Protein AF-A0A1U7PQP7-F1 (afdb_monomer_lite)

Structure (mmCIF, N/CA/C/O backbone):
data_AF-A0A1U7PQP7-F1
#
_entry.id   AF-A0A1U7PQP7-F1
#
loop_
_atom_site.group_PDB
_atom_site.id
_atom_site.type_symbol
_atom_site.label_atom_id
_atom_site.label_alt_id
_atom_site.label_comp_id
_atom_site.label_asym_id
_atom_site.label_entity_id
_atom_site.label_seq_id
_atom_site.pdbx_PDB_ins_code
_atom_site.Cartn_x
_atom_site.Cartn_y
_atom_site.Cartn_z
_atom_site.occupancy
_atom_site.B_iso_or_equiv
_atom_site.auth_seq_id
_atom_site.auth_comp_id
_atom_site.auth_asym_id
_atom_site.auth_atom_id
_atom_site.pdbx_PDB_model_num
ATOM 1 N N . MET A 1 1 ? -16.293 25.905 6.554 1.00 32.09 1 MET A N 1
ATOM 2 C CA . MET A 1 1 ? -16.494 25.429 5.174 1.00 32.09 1 MET A CA 1
ATOM 3 C C . MET A 1 1 ? -15.180 25.698 4.469 1.00 32.09 1 MET A C 1
ATOM 5 O O . MET A 1 1 ? -14.869 26.857 4.244 1.00 32.09 1 MET A O 1
ATOM 9 N N . LEU A 1 2 ? -14.332 24.676 4.349 1.00 29.94 2 LEU A N 1
ATOM 10 C CA . LEU A 1 2 ? -13.034 24.791 3.684 1.00 29.94 2 LEU A CA 1
ATOM 11 C C . LEU A 1 2 ? -13.298 24.659 2.182 1.00 29.94 2 LEU A C 1
ATOM 13 O O . LEU A 1 2 ? -13.866 23.655 1.755 1.00 29.94 2 LEU A O 1
ATOM 17 N N . GLU A 1 3 ? -12.993 25.699 1.410 1.00 30.91 3 GLU A N 1
ATOM 18 C CA . GLU A 1 3 ? -13.099 25.658 -0.049 1.00 30.91 3 GLU A CA 1
ATOM 19 C C . GLU A 1 3 ? -11.842 24.999 -0.617 1.00 30.91 3 GLU A C 1
ATOM 21 O O . GLU A 1 3 ? -10.730 25.494 -0.437 1.00 30.91 3 GLU A O 1
ATOM 26 N N . PHE A 1 4 ? -12.030 23.860 -1.281 1.00 34.97 4 PHE A N 1
ATOM 27 C CA . PHE A 1 4 ? -10.978 23.184 -2.029 1.00 34.97 4 PHE A CA 1
ATOM 28 C C . PHE A 1 4 ? -10.726 23.933 -3.351 1.00 34.97 4 PHE A C 1
ATOM 30 O O . PHE A 1 4 ? -11.696 24.274 -4.040 1.00 34.97 4 PHE A O 1
ATOM 37 N N . PRO A 1 5 ? -9.462 24.185 -3.740 1.00 39.56 5 PRO A N 1
ATOM 38 C CA . PRO A 1 5 ? -9.158 24.837 -5.007 1.00 39.56 5 PRO A CA 1
ATOM 39 C C . PRO A 1 5 ? -9.600 23.982 -6.198 1.00 39.56 5 PRO A C 1
ATOM 41 O O . PRO A 1 5 ? -9.552 22.752 -6.171 1.00 39.56 5 PRO A O 1
ATOM 44 N N . SER A 1 6 ? -10.007 24.638 -7.285 1.00 46.50 6 SER A N 1
ATOM 45 C CA . SER A 1 6 ? -10.451 23.934 -8.491 1.00 46.50 6 SER A CA 1
ATOM 46 C C . SER A 1 6 ? -9.288 23.208 -9.186 1.00 46.50 6 SER A C 1
ATOM 48 O O . SER A 1 6 ? -8.148 23.673 -9.178 1.00 46.50 6 SER A O 1
ATOM 50 N N . LYS A 1 7 ? -9.582 22.105 -9.888 1.00 46.66 7 LYS A N 1
ATOM 51 C CA . LYS A 1 7 ? -8.603 21.275 -10.626 1.00 46.66 7 LYS A CA 1
ATOM 52 C C . LYS A 1 7 ? -7.690 22.070 -11.585 1.00 46.66 7 LYS A C 1
ATOM 54 O O . LYS A 1 7 ? -6.573 21.653 -11.864 1.00 46.66 7 LYS A O 1
ATOM 59 N N . ARG A 1 8 ? -8.129 23.238 -12.080 1.00 44.34 8 ARG A N 1
ATOM 60 C CA . ARG A 1 8 ? -7.318 24.141 -12.928 1.00 44.34 8 ARG A CA 1
ATOM 61 C C . ARG A 1 8 ? -6.274 24.946 -12.155 1.00 44.34 8 ARG A C 1
ATOM 63 O O . ARG A 1 8 ? -5.247 25.316 -12.718 1.00 44.34 8 ARG A O 1
ATOM 70 N N . GLU A 1 9 ? -6.538 25.234 -10.892 1.00 45.81 9 GLU A N 1
ATOM 71 C CA . GLU A 1 9 ? -5.683 26.057 -10.040 1.00 45.81 9 GLU A CA 1
ATOM 72 C C . GLU A 1 9 ? -4.489 25.250 -9.509 1.00 45.81 9 GLU A C 1
ATOM 74 O O . GLU A 1 9 ? -3.367 25.755 -9.480 1.00 45.81 9 GLU A O 1
ATOM 79 N N . TYR A 1 10 ? -4.693 23.951 -9.253 1.00 53.50 10 TYR A N 1
ATOM 80 C CA . TYR A 1 10 ? -3.614 22.985 -9.014 1.00 53.50 10 TYR A CA 1
ATOM 81 C C . TYR A 1 10 ? -2.645 22.896 -10.199 1.00 53.50 10 TYR A C 1
ATOM 83 O O . TYR A 1 10 ? -1.440 23.074 -10.026 1.00 53.50 10 TYR A O 1
ATOM 91 N N . LEU A 1 11 ? -3.177 22.740 -11.416 1.00 46.62 11 LEU A N 1
ATOM 92 C CA . LEU A 1 11 ? -2.379 22.676 -12.649 1.00 46.62 11 LEU A CA 1
ATOM 93 C C . LEU A 1 11 ? -1.612 23.977 -12.950 1.00 46.62 11 LEU A C 1
ATOM 95 O O . LEU A 1 11 ? -0.632 23.972 -13.692 1.00 46.62 11 LEU A O 1
ATOM 99 N N . SER A 1 12 ? -2.057 25.101 -12.384 1.00 43.81 12 SER A N 1
ATOM 100 C CA . SER A 1 12 ? -1.398 26.399 -12.555 1.00 43.81 12 SER A CA 1
ATOM 101 C C . SER A 1 12 ? -0.263 26.605 -11.544 1.00 43.81 12 SER A C 1
ATOM 103 O O . SER A 1 12 ? 0.734 27.246 -11.875 1.00 43.81 12 SER A O 1
ATOM 105 N N . ARG A 1 13 ? -0.360 26.025 -10.334 1.00 41.88 13 ARG A N 1
ATOM 106 C CA . ARG A 1 13 ? 0.727 26.039 -9.333 1.00 41.88 13 ARG A CA 1
ATOM 107 C C . ARG A 1 13 ? 1.870 25.086 -9.685 1.00 41.88 13 ARG A C 1
ATOM 109 O O . ARG A 1 13 ? 3.013 25.404 -9.375 1.00 41.88 13 ARG A O 1
ATOM 116 N N . SER A 1 14 ? 1.594 23.992 -10.393 1.00 43.94 14 SER A N 1
ATOM 117 C CA . SER A 1 14 ? 2.628 23.091 -10.928 1.00 43.94 14 SER A CA 1
ATOM 118 C C . SER A 1 14 ? 3.428 23.689 -12.095 1.00 43.94 14 SER A C 1
ATOM 120 O O . SER A 1 14 ? 4.421 23.108 -12.513 1.00 43.94 14 SER A O 1
ATOM 122 N N . LEU A 1 15 ? 3.036 24.855 -12.627 1.00 39.34 15 LEU A N 1
ATOM 123 C CA . LEU A 1 15 ? 3.669 25.461 -13.805 1.00 39.34 15 LEU A CA 1
ATOM 124 C C . LEU A 1 15 ? 4.886 26.357 -13.491 1.00 39.34 15 LEU A C 1
ATOM 126 O O . LEU A 1 15 ? 5.443 26.974 -14.396 1.00 39.34 15 LEU A O 1
ATOM 130 N N . PHE A 1 16 ? 5.319 26.433 -12.227 1.00 36.81 16 PHE A N 1
ATOM 131 C CA . PHE A 1 16 ? 6.529 27.156 -11.806 1.00 36.81 16 PHE A CA 1
ATOM 132 C C . PHE A 1 16 ? 7.745 26.224 -11.629 1.00 36.81 16 PHE A C 1
ATOM 134 O O . PHE A 1 16 ? 8.577 26.426 -10.747 1.00 36.81 16 PHE A O 1
ATOM 141 N N . ILE A 1 17 ? 7.870 25.204 -12.483 1.00 44.00 17 ILE A N 1
ATOM 142 C CA . ILE A 1 17 ? 9.038 24.317 -12.516 1.00 44.00 17 ILE A CA 1
ATOM 143 C C . ILE A 1 17 ? 10.092 24.880 -13.481 1.00 44.00 17 ILE A C 1
ATOM 145 O O . ILE A 1 17 ? 9.827 25.280 -14.616 1.00 44.00 17 ILE A O 1
ATOM 149 N N . ARG A 1 18 ? 11.318 24.973 -12.966 1.00 38.38 18 ARG A N 1
ATOM 150 C CA . ARG A 1 18 ? 12.530 25.437 -13.649 1.00 38.38 18 ARG A CA 1
ATOM 151 C C . ARG A 1 18 ? 12.785 24.592 -14.907 1.00 38.38 18 ARG A C 1
ATOM 153 O O . ARG A 1 18 ? 12.754 23.374 -14.844 1.00 38.38 18 ARG A O 1
ATOM 160 N N . LYS A 1 19 ? 13.116 25.252 -16.023 1.00 38.47 19 LYS A N 1
ATOM 161 C CA . LYS A 1 19 ? 13.607 24.648 -17.277 1.00 38.47 19 LYS A CA 1
ATOM 162 C C . LYS A 1 19 ? 14.590 23.483 -17.036 1.00 38.47 19 LYS A C 1
ATOM 164 O O . LYS A 1 19 ? 15.707 23.743 -16.590 1.00 38.47 19 LYS A O 1
ATOM 169 N N . GLY A 1 20 ? 14.215 22.278 -17.474 1.00 38.28 20 GLY A N 1
ATOM 170 C CA . GLY A 1 20 ? 15.133 21.169 -17.762 1.00 38.28 20 GLY A CA 1
ATOM 171 C C . GLY A 1 20 ? 14.650 19.807 -17.258 1.00 38.28 20 GLY A C 1
ATOM 172 O O . GLY A 1 20 ? 15.113 19.380 -16.214 1.00 38.28 20 GLY A O 1
ATOM 173 N N . GLU A 1 21 ? 13.793 19.149 -18.051 1.00 43.09 21 GLU A N 1
ATOM 174 C CA . GLU A 1 21 ? 13.263 17.773 -17.905 1.00 43.09 21 GLU A CA 1
ATOM 175 C C . GLU A 1 21 ? 12.201 17.562 -16.800 1.00 43.09 21 GLU A C 1
ATOM 177 O O . GLU A 1 21 ? 12.508 17.460 -15.617 1.00 43.09 21 GLU A O 1
ATOM 182 N N . ASP A 1 22 ? 10.928 17.466 -17.211 1.00 48.59 22 ASP A N 1
ATOM 183 C CA . ASP A 1 22 ? 9.792 17.094 -16.356 1.00 48.59 22 ASP A CA 1
ATOM 184 C C . ASP A 1 22 ? 9.879 15.601 -15.988 1.00 48.59 22 ASP A C 1
ATOM 186 O O . ASP A 1 22 ? 9.315 14.744 -16.669 1.00 48.59 22 ASP A O 1
ATOM 190 N N . PHE A 1 23 ? 10.595 15.261 -14.918 1.00 55.00 23 PHE A N 1
ATOM 191 C CA . PHE A 1 23 ? 10.462 13.939 -14.308 1.00 55.00 23 PHE A CA 1
ATOM 192 C C . PHE A 1 23 ? 9.201 13.923 -13.450 1.00 55.00 23 PHE A C 1
ATOM 194 O O . PHE A 1 23 ? 9.154 14.530 -12.380 1.00 55.00 23 PHE A O 1
ATOM 201 N N . VAL A 1 24 ? 8.163 13.241 -13.929 1.00 70.19 24 VAL A N 1
ATOM 202 C CA . VAL A 1 24 ? 6.943 13.021 -13.151 1.00 70.19 24 VAL A CA 1
ATOM 203 C C . VAL A 1 24 ? 7.185 11.843 -12.212 1.00 70.19 24 VAL A C 1
ATOM 205 O O . VAL A 1 24 ? 7.491 10.736 -12.657 1.00 70.19 24 VAL A O 1
ATOM 208 N N . GLU A 1 25 ? 7.071 12.085 -10.907 1.00 84.19 25 GLU A N 1
ATOM 209 C CA . GLU A 1 25 ? 7.107 11.021 -9.908 1.00 84.19 25 GLU A CA 1
ATOM 210 C C . GLU A 1 25 ? 5.755 10.306 -9.870 1.00 84.19 25 GLU A C 1
ATOM 212 O O . GLU A 1 25 ? 4.701 10.921 -9.676 1.00 84.19 25 GLU A O 1
ATOM 217 N N . ASN A 1 26 ? 5.796 8.994 -10.061 1.00 89.00 26 ASN A N 1
ATOM 218 C CA . ASN A 1 26 ? 4.631 8.132 -10.113 1.00 89.00 26 ASN A CA 1
ATOM 219 C C . ASN A 1 26 ? 4.710 7.057 -9.034 1.00 89.00 26 ASN A C 1
ATOM 221 O O . ASN A 1 26 ? 5.778 6.560 -8.679 1.00 89.00 26 ASN A O 1
ATOM 225 N N . VAL A 1 27 ? 3.540 6.643 -8.570 1.00 91.88 27 VAL A N 1
ATOM 226 C CA . VAL A 1 27 ? 3.333 5.398 -7.842 1.00 91.88 27 VAL A CA 1
ATOM 227 C C . VAL A 1 27 ? 2.869 4.359 -8.852 1.00 91.88 27 VAL A C 1
ATOM 229 O O . VAL A 1 27 ? 1.762 4.438 -9.387 1.00 91.88 27 VAL A O 1
ATOM 232 N N . VAL A 1 28 ? 3.733 3.390 -9.126 1.00 93.25 28 VAL A N 1
ATOM 233 C CA . VAL A 1 28 ? 3.469 2.258 -10.012 1.00 93.25 28 VAL A CA 1
ATOM 234 C C . VAL A 1 28 ? 3.085 1.053 -9.177 1.00 93.25 28 VAL A C 1
ATOM 236 O O . VAL A 1 28 ? 3.759 0.711 -8.205 1.00 93.25 28 VAL A O 1
ATOM 239 N N . ILE A 1 29 ? 2.007 0.386 -9.572 1.00 93.94 29 ILE A N 1
ATOM 240 C CA . ILE A 1 29 ? 1.471 -0.762 -8.854 1.00 93.94 29 ILE A CA 1
ATOM 241 C C . ILE A 1 29 ? 1.299 -1.916 -9.802 1.00 93.94 29 ILE A C 1
ATOM 243 O O . ILE A 1 29 ? 0.672 -1.770 -10.845 1.00 93.94 29 ILE A O 1
ATOM 247 N N . SER A 1 30 ? 1.828 -3.069 -9.414 1.00 95.38 30 SER A N 1
ATOM 248 C CA . SER A 1 30 ? 1.684 -4.304 -10.168 1.00 95.38 30 SER A CA 1
ATOM 249 C C . SER A 1 30 ? 1.063 -5.386 -9.296 1.00 95.38 30 SER A C 1
ATOM 251 O O . SER A 1 30 ? 1.558 -5.661 -8.202 1.00 95.38 30 SER A O 1
ATOM 253 N N . TYR A 1 31 ? -0.035 -5.978 -9.768 1.00 93.94 31 TYR A N 1
ATOM 254 C CA . TYR A 1 31 ? -0.775 -7.025 -9.058 1.00 93.94 31 TYR A CA 1
ATOM 255 C C . TYR A 1 31 ? -0.403 -8.414 -9.579 1.00 93.94 31 TYR A C 1
ATOM 257 O O . TYR A 1 31 ? -0.476 -8.668 -10.781 1.00 93.94 31 TYR A O 1
ATOM 265 N N . PHE A 1 32 ? -0.089 -9.322 -8.661 1.00 95.50 32 PHE A N 1
ATOM 266 C CA . PHE A 1 32 ? 0.362 -10.689 -8.893 1.00 95.50 32 PHE A CA 1
ATOM 267 C C . PHE A 1 32 ? -0.576 -11.676 -8.197 1.00 95.50 32 PHE A C 1
ATOM 269 O O . PHE A 1 32 ? -0.960 -11.480 -7.044 1.00 95.50 32 PHE A O 1
ATOM 276 N N . ARG A 1 33 ? -0.886 -12.787 -8.871 1.00 92.88 33 ARG A N 1
ATOM 277 C CA . ARG A 1 33 ? -1.606 -13.921 -8.258 1.00 92.88 33 ARG A CA 1
ATOM 278 C C . ARG A 1 33 ? -0.676 -14.901 -7.546 1.00 92.88 33 ARG A C 1
ATOM 280 O O . ARG A 1 33 ? -1.124 -15.691 -6.722 1.00 92.88 33 ARG A O 1
ATOM 287 N N . VAL A 1 34 ? 0.610 -14.889 -7.901 1.00 93.94 34 VAL A N 1
ATOM 288 C CA . VAL A 1 34 ? 1.612 -15.832 -7.401 1.00 93.94 34 VAL A CA 1
ATOM 289 C C . VAL A 1 34 ? 2.669 -15.069 -6.611 1.00 93.94 34 VAL A C 1
ATOM 291 O O . VAL A 1 34 ? 3.405 -14.246 -7.149 1.00 93.94 34 VAL A O 1
ATOM 294 N N . GLU A 1 35 ? 2.775 -15.370 -5.319 1.00 93.56 35 GLU A N 1
ATOM 295 C CA . GLU A 1 35 ? 3.683 -14.670 -4.405 1.00 93.56 35 GLU A CA 1
ATOM 296 C C . GLU A 1 35 ? 5.153 -14.766 -4.835 1.00 93.56 35 GLU A C 1
ATOM 298 O O . GLU A 1 35 ? 5.872 -13.768 -4.817 1.00 93.56 35 GLU A O 1
ATOM 303 N N . SER A 1 36 ? 5.602 -15.935 -5.298 1.00 95.62 36 SER A N 1
ATOM 304 C CA . SER A 1 36 ? 6.985 -16.107 -5.752 1.00 95.62 36 SER A CA 1
ATOM 305 C C . SER A 1 36 ? 7.335 -15.238 -6.962 1.00 95.62 36 SER A C 1
ATOM 307 O O . SER A 1 36 ? 8.481 -14.814 -7.077 1.00 95.62 36 SER A O 1
ATOM 309 N N . GLU A 1 37 ? 6.377 -14.956 -7.848 1.00 97.00 37 GLU A N 1
ATOM 310 C CA . GLU A 1 37 ? 6.582 -14.077 -9.009 1.00 97.00 37 GLU A CA 1
ATOM 311 C C . GLU A 1 37 ? 6.772 -12.624 -8.569 1.00 97.00 37 GLU A C 1
ATOM 313 O O . GLU A 1 37 ? 7.690 -11.952 -9.036 1.00 97.00 37 GLU A O 1
ATOM 318 N N . ALA A 1 38 ? 5.986 -12.166 -7.589 1.00 96.31 38 ALA A N 1
ATOM 319 C CA . ALA A 1 38 ? 6.153 -10.838 -7.007 1.00 96.31 38 ALA A CA 1
ATOM 320 C C . ALA A 1 38 ? 7.547 -10.665 -6.375 1.00 96.31 38 ALA A C 1
ATOM 322 O O . ALA A 1 38 ? 8.227 -9.670 -6.612 1.00 96.31 38 ALA A O 1
ATOM 323 N N . PHE A 1 39 ? 8.039 -11.652 -5.622 1.00 95.44 39 PHE A N 1
ATOM 324 C CA . PHE A 1 39 ? 9.385 -11.576 -5.035 1.00 95.44 39 PHE A CA 1
ATOM 325 C C . PHE A 1 39 ? 10.518 -11.681 -6.070 1.00 95.44 39 PHE A C 1
ATOM 327 O O . PHE A 1 39 ? 11.589 -11.089 -5.882 1.00 95.44 39 PHE A O 1
ATOM 334 N N . GLN A 1 40 ? 10.297 -12.389 -7.181 1.00 96.56 40 GLN A N 1
ATOM 335 C CA . GLN A 1 40 ? 11.222 -12.376 -8.317 1.00 96.56 40 GLN A CA 1
ATOM 336 C C . GLN A 1 40 ? 11.270 -10.987 -8.964 1.00 96.56 40 GLN A C 1
ATOM 338 O O . GLN A 1 40 ? 12.360 -10.437 -9.119 1.00 96.56 40 GLN A O 1
ATOM 343 N N . ALA A 1 41 ? 10.112 -10.383 -9.248 1.00 96.25 41 ALA A N 1
ATOM 344 C CA . ALA A 1 41 ? 10.023 -9.020 -9.767 1.00 96.25 41 ALA A CA 1
ATOM 345 C C . ALA A 1 41 ? 10.668 -8.000 -8.813 1.00 96.25 41 ALA A C 1
ATOM 347 O O . ALA A 1 41 ? 11.455 -7.167 -9.253 1.00 96.25 41 ALA A O 1
ATOM 348 N N . LEU A 1 42 ? 10.430 -8.109 -7.500 1.00 94.62 42 LEU A N 1
ATOM 349 C CA . LEU A 1 42 ? 11.072 -7.262 -6.489 1.00 94.62 42 LEU A CA 1
ATOM 350 C C . LEU A 1 42 ? 12.602 -7.345 -6.569 1.00 94.62 42 LEU A C 1
ATOM 352 O O . LEU A 1 42 ? 13.292 -6.333 -6.477 1.00 94.62 42 LEU A O 1
ATOM 356 N N . SER A 1 43 ? 13.134 -8.555 -6.745 1.00 93.25 43 SER A N 1
ATOM 357 C CA . SER A 1 43 ? 14.577 -8.784 -6.862 1.00 93.25 43 SER A CA 1
ATOM 358 C C . SER A 1 43 ? 15.157 -8.165 -8.137 1.00 93.25 43 SER A C 1
ATOM 360 O O . SER A 1 43 ? 16.287 -7.679 -8.122 1.00 93.25 43 SER A O 1
ATOM 362 N N . GLU A 1 44 ? 14.402 -8.160 -9.237 1.00 93.19 44 GLU A N 1
ATOM 363 C CA . GLU A 1 44 ? 14.782 -7.450 -10.463 1.00 93.19 44 GLU A CA 1
ATOM 364 C C . GLU A 1 44 ? 14.711 -5.928 -10.303 1.00 93.19 44 GLU A C 1
ATOM 366 O O . GLU A 1 44 ? 15.622 -5.243 -10.757 1.00 93.19 44 GLU A O 1
ATOM 371 N N . LEU A 1 45 ? 13.704 -5.399 -9.599 1.00 91.81 45 LEU A N 1
ATOM 372 C CA . LEU A 1 45 ? 13.605 -3.968 -9.286 1.00 91.81 45 LEU A CA 1
ATOM 373 C C . LEU A 1 45 ? 14.754 -3.495 -8.384 1.00 91.81 45 LEU A C 1
ATOM 375 O O . LEU A 1 45 ? 15.289 -2.410 -8.601 1.00 91.81 45 LEU A O 1
ATOM 379 N N . LYS A 1 46 ? 15.182 -4.317 -7.413 1.00 89.31 46 LYS A N 1
ATOM 380 C CA . LYS A 1 46 ? 16.380 -4.042 -6.598 1.00 89.31 46 LYS A CA 1
ATOM 381 C C . LYS A 1 46 ? 17.611 -3.880 -7.493 1.00 89.31 46 LYS A C 1
ATOM 383 O O . LYS A 1 46 ? 18.296 -2.869 -7.394 1.00 89.31 46 LYS A O 1
ATOM 388 N N . LYS A 1 47 ? 17.834 -4.807 -8.433 1.00 88.62 47 LYS A N 1
ATOM 389 C CA . LYS A 1 47 ? 18.923 -4.689 -9.418 1.00 88.62 47 LYS A CA 1
ATOM 390 C C . LYS A 1 47 ? 18.762 -3.438 -10.281 1.00 88.62 47 LYS A C 1
ATOM 392 O O . LYS A 1 47 ? 19.709 -2.682 -10.416 1.00 88.62 47 LYS A O 1
ATOM 397 N N . LEU A 1 48 ? 17.570 -3.177 -10.816 1.00 85.56 48 LEU A N 1
ATOM 398 C CA . LEU A 1 48 ? 17.309 -1.992 -11.638 1.00 85.56 48 LEU A CA 1
ATOM 399 C C . LEU A 1 48 ? 17.694 -0.693 -10.906 1.00 85.56 48 LEU A C 1
ATOM 401 O O . LEU A 1 48 ? 18.341 0.175 -11.485 1.00 85.56 48 LEU A O 1
ATOM 405 N N . SER A 1 49 ? 17.376 -0.603 -9.610 1.00 81.12 49 SER A N 1
ATOM 406 C CA . SER A 1 49 ? 17.675 0.573 -8.784 1.00 81.12 49 SER A CA 1
ATOM 407 C C . SER A 1 49 ? 19.174 0.866 -8.596 1.00 81.12 49 SER A C 1
ATOM 409 O O . SER A 1 49 ? 19.536 2.007 -8.279 1.00 81.12 49 SER A O 1
ATOM 411 N N . GLU A 1 50 ? 20.032 -0.137 -8.813 1.00 79.69 50 GLU A N 1
ATOM 412 C CA . GLU A 1 50 ? 21.492 -0.036 -8.722 1.00 79.69 50 GLU A CA 1
ATOM 413 C C . GLU A 1 50 ? 22.148 0.443 -10.031 1.00 79.69 50 GLU A C 1
ATOM 415 O O . GLU A 1 50 ? 23.224 1.035 -9.961 1.00 79.69 50 GLU A O 1
ATOM 420 N N . TYR A 1 51 ? 21.536 0.203 -11.203 1.00 67.06 51 TYR A N 1
ATOM 421 C CA . TYR A 1 51 ? 22.252 0.261 -12.493 1.00 67.06 51 TYR A CA 1
ATOM 422 C C . TYR A 1 51 ? 21.664 1.182 -13.581 1.00 67.06 51 TYR A C 1
ATOM 424 O O . TYR A 1 51 ? 22.355 1.376 -14.580 1.00 67.06 51 TYR A O 1
ATOM 432 N N . GLU A 1 52 ? 20.455 1.751 -13.451 1.00 64.62 52 GLU A N 1
ATOM 433 C CA . GLU A 1 52 ? 19.835 2.523 -14.554 1.00 64.62 52 GLU A CA 1
ATOM 434 C C . GLU A 1 52 ? 19.525 4.005 -14.255 1.00 64.62 52 GLU A C 1
ATOM 436 O O . GLU A 1 52 ? 19.008 4.358 -13.195 1.00 64.62 52 GLU A O 1
ATOM 441 N N . ASP A 1 53 ? 19.791 4.856 -15.261 1.00 65.44 53 ASP A N 1
ATOM 442 C CA . ASP A 1 53 ? 19.501 6.304 -15.305 1.00 65.44 53 ASP A CA 1
ATOM 443 C C . ASP A 1 53 ? 18.121 6.636 -15.930 1.00 65.44 53 ASP A C 1
ATOM 445 O O . ASP A 1 53 ? 17.713 7.802 -15.979 1.00 65.44 53 ASP A O 1
ATOM 449 N N . GLU A 1 54 ? 17.407 5.635 -16.466 1.00 68.69 54 GLU A N 1
ATOM 450 C CA . GLU A 1 54 ? 16.112 5.809 -17.155 1.00 68.69 54 GLU A CA 1
ATOM 451 C C . GLU A 1 54 ? 14.904 5.764 -16.208 1.00 68.69 54 GLU A C 1
ATOM 453 O O . GLU A 1 54 ? 13.879 6.394 -16.484 1.00 68.69 54 GLU A O 1
ATOM 458 N N . ALA A 1 55 ? 15.028 5.047 -15.088 1.00 74.69 55 ALA A N 1
ATOM 459 C CA . ALA A 1 55 ? 14.008 4.957 -14.051 1.00 74.69 55 ALA A CA 1
ATOM 460 C C . ALA A 1 55 ? 14.657 4.982 -12.663 1.00 74.69 55 ALA A C 1
ATOM 462 O O . ALA A 1 55 ? 15.425 4.091 -12.296 1.00 74.69 55 ALA A O 1
ATOM 463 N N . VAL A 1 56 ? 14.322 5.994 -11.866 1.00 82.56 56 VAL A N 1
ATOM 464 C CA . VAL A 1 56 ? 14.838 6.142 -10.503 1.00 82.56 56 VAL A CA 1
ATOM 465 C C . VAL A 1 56 ? 13.784 5.655 -9.522 1.00 82.56 56 VAL A C 1
ATOM 467 O O . VAL A 1 56 ? 12.790 6.337 -9.294 1.00 82.56 56 VAL A O 1
ATOM 470 N N . LEU A 1 57 ? 14.000 4.478 -8.932 1.00 85.50 57 LEU A N 1
ATOM 471 C CA . LEU A 1 57 ? 13.157 3.976 -7.845 1.00 85.50 57 LEU A CA 1
ATOM 472 C C . LEU A 1 57 ? 13.559 4.641 -6.531 1.00 85.50 57 LEU A C 1
ATOM 474 O O . LEU A 1 57 ? 14.719 4.528 -6.130 1.00 85.50 57 LEU A O 1
ATOM 478 N N . SER A 1 58 ? 12.619 5.294 -5.854 1.00 85.38 58 SER A N 1
ATOM 479 C CA . SER A 1 58 ? 12.832 5.865 -4.519 1.00 85.38 58 SER A CA 1
ATOM 480 C C . SER A 1 58 ? 12.409 4.873 -3.436 1.00 85.38 58 SER A C 1
ATOM 482 O O . SER A 1 58 ? 13.188 4.566 -2.538 1.00 85.38 58 SER A O 1
ATOM 484 N N . GLN A 1 59 ? 11.217 4.288 -3.558 1.00 89.19 59 GLN A N 1
ATOM 485 C CA . GLN A 1 59 ? 10.659 3.353 -2.577 1.00 89.19 59 GLN A CA 1
ATOM 486 C C . GLN A 1 59 ? 9.976 2.185 -3.271 1.00 89.19 59 GLN A C 1
ATOM 488 O O . GLN A 1 59 ? 9.291 2.377 -4.271 1.00 89.19 59 GLN A O 1
ATOM 493 N N . VAL A 1 60 ? 10.093 0.981 -2.718 1.00 92.62 60 VAL A N 1
ATOM 494 C CA . VAL A 1 60 ? 9.340 -0.184 -3.192 1.00 92.62 60 VAL A CA 1
ATOM 495 C C . VAL A 1 60 ? 8.839 -0.996 -2.006 1.00 92.62 60 VAL A C 1
ATOM 497 O O . VAL A 1 60 ? 9.589 -1.253 -1.068 1.00 92.62 60 VAL A O 1
ATOM 500 N N . GLY A 1 61 ? 7.582 -1.429 -2.051 1.00 93.69 61 GLY A N 1
ATOM 501 C CA . GLY A 1 61 ? 6.955 -2.289 -1.052 1.00 93.69 61 GLY A CA 1
ATOM 502 C C . GLY A 1 61 ? 6.200 -3.455 -1.679 1.00 93.69 61 GLY A C 1
ATOM 503 O O . GLY A 1 61 ? 5.638 -3.332 -2.765 1.00 93.69 61 GLY A O 1
ATOM 504 N N . VAL A 1 62 ? 6.165 -4.582 -0.973 1.00 96.00 62 VAL A N 1
ATOM 505 C CA . VAL A 1 62 ? 5.354 -5.757 -1.301 1.00 96.00 62 VAL A CA 1
ATOM 506 C C . VAL A 1 62 ? 4.217 -5.858 -0.301 1.00 96.00 62 VAL A C 1
ATOM 508 O O . VAL A 1 62 ? 4.444 -6.042 0.894 1.00 96.00 62 VAL A O 1
ATOM 511 N N . LEU A 1 63 ? 2.990 -5.769 -0.793 1.00 94.06 63 LEU A N 1
ATOM 512 C CA . LEU A 1 63 ? 1.762 -5.899 -0.024 1.00 94.06 63 LEU A CA 1
ATOM 513 C C . LEU A 1 63 ? 1.093 -7.229 -0.377 1.00 94.06 63 LEU A C 1
ATOM 515 O O . LEU A 1 63 ? 0.967 -7.559 -1.550 1.00 94.06 63 LEU A O 1
ATOM 519 N N . LYS A 1 64 ? 0.633 -7.995 0.609 1.00 94.19 64 LYS A N 1
ATOM 520 C CA . LYS A 1 64 ? -0.090 -9.257 0.388 1.00 94.19 64 LYS A CA 1
ATOM 521 C C . LYS A 1 64 ? -1.427 -9.224 1.093 1.00 94.19 64 LYS A C 1
ATOM 523 O O . LYS A 1 64 ? -1.485 -8.833 2.258 1.00 94.19 64 LYS A O 1
ATOM 528 N N . LYS A 1 65 ? -2.482 -9.675 0.417 1.00 90.69 65 LYS A N 1
ATOM 529 C CA . LYS A 1 65 ? -3.783 -9.842 1.057 1.00 90.69 65 LYS A CA 1
ATOM 530 C C . LYS A 1 65 ? -3.883 -11.218 1.709 1.00 90.69 65 LYS A C 1
ATOM 532 O O . LYS A 1 65 ? -3.741 -12.238 1.042 1.00 90.69 65 LYS A O 1
ATOM 537 N N . GLU A 1 66 ? -4.128 -11.255 3.012 1.00 88.19 66 GLU A N 1
ATOM 538 C CA . GLU A 1 66 ? -4.317 -12.472 3.799 1.00 88.19 66 GLU A CA 1
ATOM 539 C C . GLU A 1 66 ? -5.468 -12.280 4.789 1.00 88.19 66 GLU A C 1
ATOM 541 O O . GLU A 1 66 ? -5.486 -11.323 5.566 1.00 88.19 66 GLU A O 1
ATOM 546 N N . HIS A 1 67 ? -6.416 -13.218 4.792 1.00 83.50 67 HIS A N 1
ATOM 547 C CA . HIS A 1 67 ? -7.569 -13.213 5.695 1.00 83.50 67 HIS A CA 1
ATOM 548 C C . HIS A 1 67 ? -8.370 -11.900 5.624 1.00 83.50 67 HIS A C 1
ATOM 550 O O . HIS A 1 67 ? -8.714 -11.321 6.655 1.00 83.50 67 HIS A O 1
ATOM 556 N N . GLY A 1 68 ? -8.603 -11.383 4.414 1.00 79.88 68 GLY A N 1
ATOM 557 C CA . GLY A 1 68 ? -9.285 -10.112 4.168 1.00 79.88 68 GLY A CA 1
ATOM 558 C C . GLY A 1 68 ? -8.450 -8.850 4.414 1.00 79.88 68 GLY A C 1
ATOM 559 O O . GLY A 1 68 ? -8.892 -7.769 4.035 1.00 79.88 68 GLY A O 1
ATOM 560 N N . ASN A 1 69 ? -7.244 -8.955 4.980 1.00 83.06 69 ASN A N 1
ATOM 561 C CA . ASN A 1 69 ? -6.394 -7.810 5.324 1.00 83.06 69 ASN A CA 1
ATOM 562 C C . ASN A 1 69 ? -5.210 -7.699 4.366 1.00 83.06 69 ASN A C 1
ATOM 564 O O . ASN A 1 69 ? -4.629 -8.711 3.992 1.00 83.06 69 ASN A O 1
ATOM 568 N N . ILE A 1 70 ? -4.805 -6.484 4.003 1.00 88.31 70 ILE A N 1
ATOM 569 C CA . ILE A 1 70 ? -3.583 -6.261 3.221 1.00 88.31 70 ILE A CA 1
ATOM 570 C C . ILE A 1 70 ? -2.429 -5.975 4.193 1.00 88.31 70 ILE A C 1
ATOM 572 O O . ILE A 1 70 ? -2.558 -5.169 5.106 1.00 88.31 70 ILE A O 1
ATOM 576 N N . LEU A 1 71 ? -1.302 -6.664 4.026 1.00 88.62 71 LEU A N 1
ATOM 577 C CA . LEU A 1 71 ? -0.155 -6.619 4.934 1.00 88.62 71 LEU A CA 1
ATOM 578 C C . LEU A 1 71 ? 1.125 -6.307 4.161 1.00 88.62 71 LEU A C 1
ATOM 580 O O . LEU A 1 71 ? 1.368 -6.906 3.114 1.00 88.62 71 LEU A O 1
ATOM 584 N N . LEU A 1 72 ? 1.979 -5.440 4.705 1.00 91.69 72 LEU A N 1
ATOM 585 C CA . LEU A 1 72 ? 3.330 -5.217 4.185 1.00 91.69 72 LEU A CA 1
ATOM 586 C C . LEU A 1 72 ? 4.232 -6.412 4.511 1.00 91.69 72 LEU A C 1
ATOM 588 O O . LEU A 1 72 ? 4.325 -6.831 5.664 1.00 91.69 72 LEU A O 1
ATOM 592 N N . LYS A 1 73 ? 4.864 -6.979 3.481 1.00 93.62 73 LYS A N 1
ATOM 593 C CA . LYS A 1 73 ? 5.704 -8.183 3.559 1.00 93.62 73 LYS A CA 1
ATOM 594 C C . LYS A 1 73 ? 7.190 -7.894 3.418 1.00 93.62 73 LYS A C 1
ATOM 596 O O . LYS A 1 73 ? 7.985 -8.498 4.127 1.00 93.62 73 LYS A O 1
ATOM 601 N N . ASP A 1 74 ? 7.550 -6.990 2.520 1.00 90.56 74 ASP A N 1
ATOM 602 C CA . ASP A 1 74 ? 8.920 -6.513 2.334 1.00 90.56 74 ASP A CA 1
ATOM 603 C C . ASP A 1 74 ? 8.862 -5.072 1.823 1.00 90.56 74 ASP A C 1
ATOM 605 O O . ASP A 1 74 ? 7.861 -4.649 1.238 1.00 90.56 74 ASP A O 1
ATOM 609 N N . SER A 1 75 ? 9.925 -4.315 2.044 1.00 89.88 75 SER A N 1
ATOM 610 C CA . SER A 1 75 ? 10.095 -2.989 1.470 1.00 89.88 75 SER A CA 1
ATOM 611 C C . SER A 1 75 ? 11.563 -2.608 1.439 1.00 89.88 75 SER A C 1
ATOM 613 O O . SER A 1 75 ? 12.318 -2.962 2.344 1.00 89.88 75 SER A O 1
ATOM 615 N N . PHE A 1 76 ? 11.954 -1.820 0.448 1.00 83.88 76 PHE A N 1
ATOM 616 C CA . PHE A 1 76 ? 13.243 -1.149 0.446 1.00 83.88 76 PHE A CA 1
ATOM 617 C C . PHE A 1 76 ? 13.088 0.302 0.001 1.00 83.88 76 PHE A C 1
ATOM 619 O O . PHE A 1 76 ? 12.213 0.641 -0.794 1.00 83.88 76 PHE A O 1
ATOM 626 N N . ASP A 1 77 ? 13.957 1.144 0.539 1.00 81.81 77 ASP A N 1
ATOM 627 C CA . ASP A 1 77 ? 14.106 2.546 0.175 1.00 81.81 77 ASP A CA 1
ATOM 628 C C . ASP A 1 77 ? 15.534 2.717 -0.346 1.00 81.81 77 ASP A C 1
ATOM 630 O O . ASP A 1 77 ? 16.476 2.152 0.218 1.00 81.81 77 ASP A O 1
ATOM 634 N N . THR A 1 78 ? 15.696 3.426 -1.457 1.00 70.81 78 THR A N 1
ATOM 635 C CA . THR A 1 78 ? 17.005 3.632 -2.086 1.00 70.81 78 THR A CA 1
ATOM 636 C C . THR A 1 78 ? 17.731 4.860 -1.537 1.00 70.81 78 THR A C 1
ATOM 638 O O . THR A 1 78 ? 18.880 5.105 -1.903 1.00 70.81 78 THR A O 1
ATOM 641 N N . GLY A 1 79 ? 17.079 5.649 -0.677 1.00 64.25 79 GLY A N 1
ATOM 642 C CA . GLY A 1 79 ? 17.590 6.910 -0.144 1.00 64.25 79 GLY A CA 1
ATOM 643 C C . GLY A 1 79 ? 17.634 8.041 -1.177 1.00 64.25 79 GLY A C 1
ATOM 644 O O . GLY A 1 79 ? 18.114 9.131 -0.870 1.00 64.25 79 GLY A O 1
ATOM 645 N N . LYS A 1 80 ? 17.137 7.807 -2.400 1.00 63.50 80 LYS A N 1
ATOM 646 C CA . LYS A 1 80 ? 17.030 8.801 -3.476 1.00 63.50 80 LYS A CA 1
ATOM 647 C C . LYS A 1 80 ? 15.759 9.633 -3.259 1.00 63.50 80 LYS A C 1
ATOM 649 O O . LYS A 1 80 ? 14.781 9.497 -3.985 1.00 63.50 80 LYS A O 1
ATOM 654 N N . VAL A 1 81 ? 15.750 10.442 -2.201 1.00 56.81 81 VAL A N 1
ATOM 655 C CA . VAL A 1 81 ? 14.628 11.331 -1.858 1.00 56.81 81 VAL A CA 1
ATOM 656 C C . VAL A 1 81 ? 14.748 12.615 -2.684 1.00 56.81 81 VAL A C 1
ATOM 658 O O . VAL A 1 81 ? 15.780 13.286 -2.628 1.00 56.81 81 VAL A O 1
ATOM 661 N N . SER A 1 82 ? 13.719 12.955 -3.469 1.00 48.31 82 SER A N 1
ATOM 662 C CA . SER A 1 82 ? 13.639 14.276 -4.105 1.00 48.31 82 SER A CA 1
ATOM 663 C C . SER A 1 82 ? 13.344 15.361 -3.074 1.00 48.31 82 SER A C 1
ATOM 665 O O . SER A 1 82 ? 12.618 15.160 -2.106 1.00 48.31 82 SER A O 1
ATOM 667 N N . ALA A 1 83 ? 13.985 16.504 -3.288 1.00 45.44 83 ALA A N 1
ATOM 668 C CA . ALA A 1 83 ? 14.077 17.625 -2.376 1.00 45.44 83 ALA A CA 1
ATOM 669 C C . ALA A 1 83 ? 12.736 18.352 -2.181 1.00 45.44 83 ALA A C 1
ATOM 671 O O . ALA A 1 83 ? 12.455 19.311 -2.891 1.00 45.44 83 ALA A O 1
ATOM 672 N N . ASP A 1 84 ? 11.952 17.951 -1.184 1.00 44.12 84 ASP A N 1
ATOM 673 C CA . ASP A 1 84 ? 11.260 18.926 -0.339 1.00 44.12 84 ASP A CA 1
ATOM 674 C C . ASP A 1 84 ? 11.041 18.337 1.060 1.00 44.12 84 ASP A C 1
ATOM 676 O O . ASP A 1 84 ? 10.212 17.464 1.308 1.00 44.12 84 ASP A O 1
ATOM 680 N N . ASP A 1 85 ? 11.889 18.793 1.972 1.00 45.00 85 ASP A N 1
ATOM 681 C CA . ASP A 1 85 ? 12.050 18.325 3.342 1.00 45.00 85 ASP A CA 1
ATOM 682 C C . ASP A 1 85 ? 10.944 18.920 4.230 1.00 45.00 85 ASP A C 1
ATOM 684 O O . ASP A 1 85 ? 11.161 19.803 5.060 1.00 45.00 85 ASP A O 1
ATOM 688 N N . THR A 1 86 ? 9.710 18.465 4.015 1.00 41.03 86 THR A N 1
ATOM 689 C CA . THR A 1 86 ? 8.619 18.604 4.983 1.00 41.03 86 THR A CA 1
ATOM 690 C C . THR A 1 86 ? 8.116 17.205 5.276 1.00 41.03 86 THR A C 1
ATOM 692 O O . THR A 1 86 ? 7.755 16.483 4.360 1.00 41.03 86 THR A O 1
ATOM 695 N N . LEU A 1 87 ? 8.152 16.817 6.551 1.00 45.16 87 LEU A N 1
ATOM 696 C CA . LEU A 1 87 ? 7.846 15.494 7.093 1.00 45.16 87 LEU A CA 1
ATOM 697 C C . LEU A 1 87 ? 6.482 14.941 6.630 1.00 45.16 87 LEU A C 1
ATOM 699 O O . LEU A 1 87 ? 5.502 14.933 7.371 1.00 45.16 87 LEU A O 1
ATOM 703 N N . ILE A 1 88 ? 6.451 14.430 5.409 1.00 44.97 88 ILE A N 1
ATOM 704 C CA . ILE A 1 88 ? 5.359 13.705 4.792 1.00 44.97 88 ILE A CA 1
ATOM 705 C C . ILE A 1 88 ? 5.960 12.330 4.492 1.00 44.97 88 ILE A C 1
ATOM 707 O O . ILE A 1 88 ? 6.761 12.157 3.580 1.00 44.97 88 ILE A O 1
ATOM 711 N N . GLY A 1 89 ? 5.719 11.383 5.406 1.00 62.47 89 GLY A N 1
ATOM 712 C CA . GLY A 1 89 ? 6.398 10.082 5.424 1.00 62.47 89 GLY A CA 1
ATOM 713 C C . GLY A 1 89 ? 6.250 9.280 4.126 1.00 62.47 89 GLY A C 1
ATOM 714 O O . GLY A 1 89 ? 5.353 9.541 3.335 1.00 62.47 89 GLY A O 1
ATOM 715 N N . SER A 1 90 ? 7.110 8.272 3.952 1.00 82.38 90 SER A N 1
ATOM 716 C CA . SER A 1 90 ? 7.163 7.406 2.764 1.00 82.38 90 SER A CA 1
ATOM 717 C C . SER A 1 90 ? 5.778 6.995 2.254 1.00 82.38 90 SER A C 1
ATOM 719 O O . SER A 1 90 ? 4.955 6.531 3.041 1.00 82.38 90 SER A O 1
ATOM 721 N N . ILE A 1 91 ? 5.516 7.112 0.946 1.00 89.31 91 ILE A N 1
ATOM 722 C CA . ILE A 1 91 ? 4.237 6.702 0.337 1.00 89.31 91 ILE A CA 1
ATOM 723 C C . ILE A 1 91 ? 3.954 5.232 0.655 1.00 89.31 91 ILE A C 1
ATOM 725 O O . ILE A 1 91 ? 2.849 4.888 1.071 1.00 89.31 91 ILE A O 1
ATOM 729 N N . VAL A 1 92 ? 4.969 4.365 0.546 1.00 90.31 92 VAL A N 1
ATOM 730 C CA . VAL A 1 92 ? 4.840 2.936 0.883 1.00 90.31 92 VAL A CA 1
ATOM 731 C C . VAL A 1 92 ? 4.450 2.749 2.354 1.00 90.31 92 VAL A C 1
ATOM 733 O O . VAL A 1 92 ? 3.555 1.961 2.663 1.00 90.31 92 VAL A O 1
ATOM 736 N N . GLY A 1 93 ? 5.081 3.490 3.270 1.00 88.44 93 GLY A N 1
ATOM 737 C CA . GLY A 1 93 ? 4.784 3.416 4.701 1.00 88.44 93 GLY A CA 1
ATOM 738 C C . GLY A 1 93 ? 3.435 4.035 5.067 1.00 88.44 93 GLY A C 1
ATOM 739 O O . GLY A 1 93 ? 2.726 3.503 5.917 1.00 88.44 93 GLY A O 1
ATOM 740 N N . GLY A 1 94 ? 3.049 5.129 4.413 1.00 90.38 94 GLY A N 1
ATOM 741 C CA . GLY A 1 94 ? 1.756 5.782 4.579 1.00 90.38 94 GLY A CA 1
ATOM 742 C C . GLY A 1 94 ? 0.609 4.893 4.122 1.00 90.38 94 GLY A C 1
ATOM 743 O O . GLY A 1 94 ? -0.321 4.667 4.894 1.00 90.38 94 GLY A O 1
ATOM 744 N N . LEU A 1 95 ? 0.733 4.309 2.930 1.00 90.94 95 LEU A N 1
ATOM 745 C CA . LEU A 1 95 ? -0.194 3.315 2.398 1.00 90.94 95 LEU A CA 1
ATOM 746 C C . LEU A 1 95 ? -0.330 2.119 3.352 1.00 90.94 95 LEU A C 1
ATOM 748 O O . LEU A 1 95 ? -1.438 1.779 3.767 1.00 90.94 95 LEU A O 1
ATOM 752 N N . ALA A 1 96 ? 0.793 1.520 3.762 1.00 89.31 96 ALA A N 1
ATOM 753 C CA . ALA A 1 96 ? 0.793 0.395 4.695 1.00 89.31 96 ALA A CA 1
ATOM 754 C C . ALA A 1 96 ? 0.175 0.760 6.056 1.00 89.31 96 ALA A C 1
ATOM 756 O O . ALA A 1 96 ? -0.576 -0.033 6.618 1.00 89.31 96 ALA A O 1
ATOM 757 N N . GLY A 1 97 ? 0.451 1.961 6.573 1.00 88.94 97 GLY A N 1
ATOM 758 C CA . GLY A 1 97 ? -0.093 2.453 7.837 1.00 88.94 97 GLY A CA 1
ATOM 759 C C . GLY A 1 97 ? -1.607 2.640 7.796 1.00 88.94 97 GLY A C 1
ATOM 760 O O . GLY A 1 97 ? -2.301 2.166 8.691 1.00 88.94 97 GLY A O 1
ATOM 761 N N . ILE A 1 98 ? -2.137 3.253 6.734 1.00 90.81 98 ILE A N 1
ATOM 762 C CA . ILE A 1 98 ? -3.587 3.409 6.557 1.00 90.81 98 ILE A CA 1
ATOM 763 C C . ILE A 1 98 ? -4.281 2.050 6.460 1.00 90.81 98 ILE A C 1
ATOM 765 O O . ILE A 1 98 ? -5.313 1.842 7.101 1.00 90.81 98 ILE A O 1
ATOM 769 N N . ILE A 1 99 ? -3.699 1.115 5.708 1.00 87.44 99 ILE A N 1
ATOM 770 C CA . ILE A 1 99 ? -4.220 -0.247 5.556 1.00 87.44 99 ILE A CA 1
ATOM 771 C C . ILE A 1 99 ? -4.157 -1.031 6.879 1.00 87.44 99 ILE A C 1
ATOM 773 O O . ILE A 1 99 ? -5.080 -1.773 7.201 1.00 87.44 99 ILE A O 1
ATOM 777 N N . ALA A 1 100 ? -3.090 -0.882 7.664 1.00 85.81 100 ALA A N 1
ATOM 778 C CA . ALA A 1 100 ? -2.982 -1.518 8.978 1.00 85.81 100 ALA A CA 1
ATOM 779 C C . ALA A 1 100 ? -3.863 -0.837 10.045 1.00 85.81 100 ALA A C 1
ATOM 781 O O . ALA A 1 100 ? -4.101 -1.405 11.112 1.00 85.81 100 ALA A O 1
ATOM 782 N N . GLY A 1 101 ? -4.317 0.387 9.769 1.00 85.56 101 GLY A N 1
ATOM 783 C CA . GLY A 1 101 ? -5.123 1.204 10.662 1.00 85.56 101 GLY A CA 1
ATOM 784 C C . GLY A 1 101 ? -6.618 0.855 10.666 1.00 85.56 101 GLY A C 1
ATOM 785 O O . GLY A 1 101 ? -7.075 -0.064 9.977 1.00 85.56 101 GLY A O 1
ATOM 786 N N . PRO A 1 102 ? -7.423 1.616 11.432 1.00 83.69 102 PRO A N 1
ATOM 787 C CA . PRO A 1 102 ? -8.851 1.352 11.603 1.00 83.69 102 PRO A CA 1
ATOM 788 C C . PRO A 1 102 ? -9.643 1.312 10.292 1.00 83.69 102 PRO A C 1
ATOM 790 O O . PRO A 1 102 ? -10.558 0.498 10.168 1.00 83.69 102 PRO A O 1
ATOM 793 N N . LEU A 1 103 ? -9.289 2.144 9.301 1.00 83.69 103 LEU A N 1
ATOM 794 C CA . LEU A 1 103 ? -9.961 2.110 7.998 1.00 83.69 103 LEU A CA 1
ATOM 795 C C . LEU A 1 103 ? -9.710 0.786 7.282 1.00 83.69 103 LEU A C 1
ATOM 797 O O . LEU A 1 103 ? -10.666 0.162 6.835 1.00 83.69 103 LEU A O 1
ATOM 801 N N . GLY A 1 104 ? -8.463 0.318 7.204 1.00 80.94 104 GLY A N 1
ATOM 802 C CA . GLY A 1 104 ? -8.169 -0.929 6.502 1.00 80.94 104 GLY A CA 1
ATOM 803 C C . GLY A 1 104 ? -8.820 -2.156 7.145 1.00 80.94 104 GLY A C 1
ATOM 804 O O . GLY A 1 104 ? -9.289 -3.030 6.420 1.00 80.94 104 GLY A O 1
ATOM 805 N N . VAL A 1 105 ? -8.988 -2.178 8.473 1.00 80.62 105 VAL A N 1
ATOM 806 C CA . VAL A 1 105 ? -9.788 -3.213 9.157 1.00 80.62 105 VAL A CA 1
ATOM 807 C C . VAL A 1 105 ? -11.258 -3.166 8.722 1.00 80.62 105 VAL A C 1
ATOM 809 O O . VAL A 1 105 ? -11.837 -4.205 8.401 1.00 80.62 105 VAL A O 1
ATOM 812 N N . LEU A 1 106 ? -11.874 -1.978 8.680 1.00 79.38 106 LEU A N 1
ATOM 813 C CA . LEU A 1 106 ? -13.269 -1.821 8.246 1.00 79.38 106 LEU A CA 1
ATOM 814 C C . LEU A 1 106 ? -13.464 -2.271 6.793 1.00 79.38 106 LEU A C 1
ATOM 816 O O . LEU A 1 106 ? -14.425 -2.981 6.487 1.00 79.38 106 LEU A O 1
ATOM 820 N N . LEU A 1 107 ? -12.533 -1.897 5.912 1.00 74.75 107 LEU A N 1
ATOM 821 C CA . LEU A 1 107 ? -12.582 -2.266 4.500 1.00 74.75 107 LEU A CA 1
ATOM 822 C C . LEU A 1 107 ? -12.299 -3.761 4.277 1.00 74.75 107 LEU A C 1
ATOM 824 O O . LEU A 1 107 ? -12.950 -4.392 3.443 1.00 74.75 107 LEU A O 1
ATOM 828 N N . GLY A 1 108 ? -11.381 -4.347 5.049 1.00 68.50 108 GLY A N 1
ATOM 829 C CA . GLY A 1 108 ? -11.027 -5.764 4.965 1.00 68.50 108 GLY A CA 1
ATOM 830 C C . GLY A 1 108 ? -12.148 -6.699 5.426 1.00 68.50 108 GLY A C 1
ATOM 831 O O . GLY A 1 108 ? -12.442 -7.696 4.765 1.00 68.50 108 GLY A O 1
ATOM 832 N N . VAL A 1 109 ? -12.839 -6.348 6.518 1.00 59.53 109 VAL A N 1
ATOM 833 C CA . VAL A 1 109 ? -13.982 -7.122 7.041 1.00 59.53 109 VAL A CA 1
ATOM 834 C C . VAL A 1 109 ? -15.215 -6.986 6.139 1.00 59.53 109 VAL A C 1
ATOM 836 O O . VAL A 1 109 ? -15.905 -7.977 5.890 1.00 59.53 109 VAL A O 1
ATOM 839 N N . GLY A 1 110 ? -15.481 -5.786 5.610 1.00 54.91 110 GLY A N 1
ATOM 840 C CA . GLY A 1 110 ? -16.677 -5.495 4.809 1.00 54.91 110 GLY A CA 1
ATOM 841 C C . GLY A 1 110 ? -16.776 -6.273 3.492 1.00 54.91 110 GLY A C 1
ATOM 842 O O . GLY A 1 110 ? -17.877 -6.547 3.025 1.00 54.91 110 GLY A O 1
ATOM 843 N N . ILE A 1 111 ? -15.645 -6.683 2.912 1.00 55.38 111 ILE A N 1
ATOM 844 C CA . ILE A 1 111 ? -15.605 -7.409 1.630 1.00 55.38 111 ILE A CA 1
ATOM 845 C C . ILE A 1 111 ? -15.545 -8.942 1.826 1.00 55.38 111 ILE A C 1
ATOM 847 O O . ILE A 1 111 ? -15.865 -9.694 0.906 1.00 55.38 111 ILE A O 1
ATOM 851 N N . GLY A 1 112 ? -15.206 -9.432 3.028 1.00 46.00 112 GLY A N 1
ATOM 852 C CA . GLY A 1 112 ? -15.082 -10.868 3.339 1.00 46.00 112 GLY A CA 1
ATOM 853 C C . GLY A 1 112 ? -16.334 -11.542 3.926 1.00 46.00 112 GLY A C 1
ATOM 854 O O . GLY A 1 112 ? -16.409 -12.768 3.962 1.00 46.00 112 GLY A O 1
ATOM 855 N N . GLY A 1 113 ? -17.329 -10.769 4.372 1.00 45.41 113 GLY A N 1
ATOM 856 C CA . GLY A 1 113 ? -18.499 -11.244 5.124 1.00 45.41 113 GLY A CA 1
ATOM 857 C C . GLY A 1 113 ? -19.797 -11.436 4.325 1.00 45.41 113 GLY A C 1
ATOM 858 O O . GLY A 1 113 ? -20.861 -11.210 4.877 1.00 45.41 113 GLY A O 1
ATOM 859 N N . SER A 1 114 ? -19.747 -11.861 3.057 1.00 49.41 114 SER A N 1
ATOM 860 C CA . SER A 1 114 ? -20.897 -12.211 2.179 1.00 49.41 114 SER A CA 1
ATOM 861 C C . SER A 1 114 ? -21.924 -11.107 1.793 1.00 49.41 114 SER A C 1
ATOM 863 O O . SER A 1 114 ? -22.307 -10.270 2.596 1.00 49.41 114 SER A O 1
ATOM 865 N N . VAL A 1 115 ? -22.457 -11.224 0.558 1.00 39.69 115 VAL A N 1
ATOM 866 C CA . VAL A 1 115 ? -23.668 -10.584 -0.038 1.00 39.69 115 VAL A CA 1
ATOM 867 C C . VAL A 1 115 ? -23.461 -9.372 -0.982 1.00 39.69 115 VAL A C 1
ATOM 869 O O . VAL A 1 115 ? -23.355 -8.221 -0.582 1.00 39.69 115 VAL A O 1
ATOM 872 N N . GLY A 1 116 ? -23.555 -9.639 -2.292 1.00 41.28 116 GLY A N 1
ATOM 873 C CA . GLY A 1 116 ? -24.466 -8.905 -3.192 1.00 41.28 116 GLY A CA 1
ATOM 874 C C . GLY A 1 116 ? -24.068 -7.551 -3.795 1.00 41.28 116 GLY A C 1
ATOM 875 O O . GLY A 1 116 ? -24.728 -7.143 -4.741 1.00 41.28 116 GLY A O 1
ATOM 876 N N . LEU A 1 117 ? -23.014 -6.871 -3.339 1.00 44.25 117 LEU A N 1
ATOM 877 C CA . LEU A 1 117 ? -22.667 -5.525 -3.848 1.00 44.25 117 LEU A CA 1
ATOM 878 C C . LEU A 1 117 ? -21.732 -5.510 -5.075 1.00 44.25 117 LEU A C 1
ATOM 880 O O . LEU A 1 117 ? -21.404 -4.452 -5.603 1.00 44.25 117 LEU A O 1
ATOM 884 N N . LEU A 1 118 ? -21.300 -6.679 -5.561 1.00 45.91 118 LEU A N 1
ATOM 885 C CA . LEU A 1 118 ? -20.330 -6.766 -6.662 1.00 45.91 118 LEU A CA 1
ATOM 886 C C . LEU A 1 118 ? -20.876 -6.300 -8.022 1.00 45.91 118 LEU A C 1
ATOM 888 O O . LEU A 1 118 ? -20.073 -6.041 -8.915 1.00 45.91 118 LEU A O 1
ATOM 892 N N . ALA A 1 119 ? -22.199 -6.189 -8.189 1.00 42.34 119 ALA A N 1
ATOM 893 C CA . ALA A 1 119 ? -22.791 -5.726 -9.445 1.00 42.34 119 ALA A CA 1
ATOM 894 C C . ALA A 1 119 ? -22.486 -4.240 -9.727 1.00 42.34 119 ALA A C 1
ATOM 896 O O . ALA A 1 119 ? -22.230 -3.903 -10.878 1.00 42.34 119 ALA A O 1
ATOM 897 N N . ASP A 1 120 ? -22.389 -3.400 -8.687 1.00 45.75 120 ASP A N 1
ATOM 898 C CA . ASP A 1 120 ? -22.108 -1.956 -8.819 1.00 45.75 120 ASP A CA 1
ATOM 899 C C . ASP A 1 120 ? -20.625 -1.598 -8.565 1.00 45.75 120 ASP A C 1
ATOM 901 O O . ASP A 1 120 ? -20.165 -0.495 -8.864 1.00 45.75 120 ASP A O 1
ATOM 905 N N . ALA A 1 121 ? -19.823 -2.543 -8.056 1.00 47.53 121 ALA A N 1
ATOM 906 C CA . ALA A 1 121 ? -18.405 -2.323 -7.743 1.00 47.53 121 ALA A CA 1
ATOM 907 C C . ALA A 1 121 ? -17.514 -2.132 -8.988 1.00 47.53 121 ALA A C 1
ATOM 909 O O . ALA A 1 121 ? -16.407 -1.602 -8.880 1.00 47.53 121 ALA A O 1
ATOM 910 N N . ALA A 1 122 ? -17.968 -2.575 -10.166 1.00 42.44 122 ALA A N 1
ATOM 911 C CA . ALA A 1 122 ? -17.218 -2.446 -11.415 1.00 42.44 122 ALA A CA 1
ATOM 912 C C . ALA A 1 122 ? -17.157 -0.994 -11.924 1.00 42.44 122 ALA A C 1
ATOM 914 O O . ALA A 1 122 ? -16.117 -0.593 -12.451 1.00 42.44 122 ALA A O 1
ATOM 915 N N . ASP A 1 123 ? -18.216 -0.206 -11.704 1.00 42.19 123 ASP A N 1
ATOM 916 C CA . ASP A 1 123 ? -18.277 1.208 -12.095 1.00 42.19 123 ASP A CA 1
ATOM 917 C C . ASP A 1 123 ? -17.629 2.125 -11.045 1.00 42.19 123 ASP A C 1
ATOM 919 O O . ASP A 1 123 ? -16.925 3.065 -11.412 1.00 42.19 123 ASP A O 1
ATOM 923 N N . MET A 1 124 ? -17.701 1.778 -9.750 1.00 45.28 124 MET A N 1
ATOM 924 C CA . MET A 1 124 ? -16.922 2.454 -8.693 1.00 45.28 124 MET A CA 1
ATOM 925 C C . MET A 1 124 ? -15.402 2.348 -8.900 1.00 45.28 124 MET A C 1
ATOM 927 O O . MET A 1 124 ? -14.636 3.158 -8.385 1.00 45.28 124 MET A O 1
ATOM 931 N N . LYS A 1 125 ? -14.941 1.343 -9.651 1.00 48.72 125 LYS A N 1
ATOM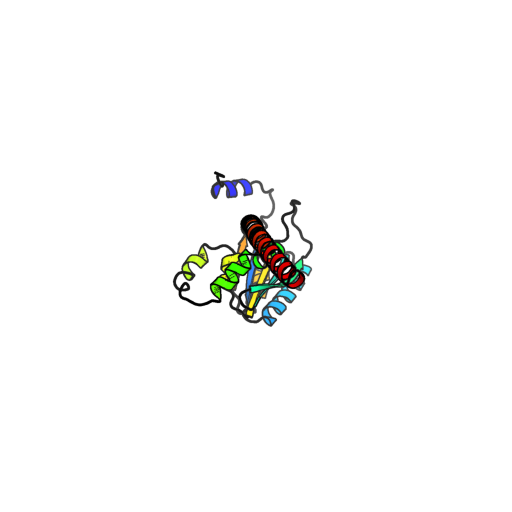 932 C CA . LYS A 1 125 ? -13.522 0.991 -9.792 1.00 48.72 125 LYS A CA 1
ATOM 933 C C . LYS A 1 125 ? -12.681 2.021 -10.555 1.00 48.72 125 LYS A C 1
ATOM 935 O O . LYS A 1 125 ? -11.462 1.959 -10.467 1.00 48.72 125 LYS A O 1
ATOM 940 N N . ARG A 1 126 ? -13.307 2.918 -11.330 1.00 42.59 126 ARG A N 1
ATOM 941 C CA . ARG A 1 126 ? -12.607 3.934 -12.143 1.00 42.59 126 ARG A CA 1
ATOM 942 C C . ARG A 1 126 ? -12.480 5.304 -11.471 1.00 42.59 126 ARG A C 1
ATOM 944 O O . ARG A 1 126 ? -11.627 6.075 -11.891 1.00 42.59 126 ARG A O 1
ATOM 951 N N . GLU A 1 127 ? -13.298 5.595 -10.459 1.00 51.28 127 GLU A N 1
ATOM 952 C CA . GLU A 1 127 ? -13.266 6.864 -9.705 1.00 51.28 127 GLU A CA 1
ATOM 953 C C . GLU A 1 127 ? -12.686 6.720 -8.295 1.00 51.28 127 GLU A C 1
ATOM 955 O O . GLU A 1 127 ? -12.463 7.716 -7.612 1.00 51.28 127 GLU A O 1
ATOM 960 N N . ALA A 1 128 ? -12.454 5.493 -7.835 1.00 59.03 128 ALA A N 1
ATOM 961 C CA . ALA A 1 128 ? -11.979 5.263 -6.487 1.00 59.03 128 ALA A CA 1
ATOM 962 C C . ALA A 1 128 ? -10.451 5.340 -6.387 1.00 59.03 128 ALA A C 1
ATOM 964 O O . ALA A 1 128 ? -9.739 4.821 -7.247 1.00 59.03 128 ALA A O 1
ATOM 965 N N . GLY A 1 129 ? -9.974 5.965 -5.308 1.00 73.50 129 GLY A N 1
ATOM 966 C CA . GLY A 1 129 ? -8.554 6.111 -5.000 1.00 73.50 129 GLY A CA 1
ATOM 967 C C . GLY A 1 129 ? -7.818 4.782 -4.815 1.00 73.50 129 GLY A C 1
ATOM 968 O O . GLY A 1 129 ? -8.411 3.692 -4.786 1.00 73.50 129 GLY A O 1
ATOM 969 N N . LEU A 1 130 ? -6.498 4.876 -4.687 1.00 83.25 130 LEU A N 1
ATOM 970 C CA . LEU A 1 130 ? -5.582 3.752 -4.598 1.00 83.25 130 LEU A CA 1
ATOM 971 C C . LEU A 1 130 ? -6.016 2.708 -3.562 1.00 83.25 130 LEU A C 1
ATOM 973 O O . LEU A 1 130 ? -6.051 1.510 -3.865 1.00 83.25 130 LEU A O 1
ATOM 977 N N . PHE A 1 131 ? -6.397 3.139 -2.357 1.00 80.88 131 PHE A N 1
ATOM 978 C CA . PHE A 1 131 ? -6.776 2.211 -1.287 1.00 80.88 131 PHE A CA 1
ATOM 979 C C . PHE A 1 131 ? -7.933 1.296 -1.707 1.00 80.88 131 PHE A C 1
ATOM 981 O O . PHE A 1 131 ? -7.926 0.085 -1.449 1.00 80.88 131 PHE A O 1
ATOM 988 N N . TRP A 1 132 ? -8.927 1.863 -2.388 1.00 77.25 132 TRP A N 1
ATOM 989 C CA . TRP A 1 132 ? -10.104 1.130 -2.836 1.00 77.25 132 TRP A CA 1
ATOM 990 C C . TRP A 1 132 ? -9.785 0.219 -4.018 1.00 77.25 132 TRP A C 1
ATOM 992 O O . TRP A 1 132 ? -10.235 -0.930 -4.033 1.00 77.25 132 TRP A O 1
ATOM 1002 N N . SER A 1 133 ? -8.959 0.690 -4.964 1.00 78.94 133 SER A N 1
ATOM 1003 C CA . SER A 1 133 ? -8.478 -0.132 -6.081 1.00 78.94 133 SER A CA 1
ATOM 1004 C C . SER A 1 133 ? -7.803 -1.405 -5.565 1.00 78.94 133 SER A C 1
ATOM 1006 O O . SER A 1 133 ? -8.210 -2.513 -5.934 1.00 78.94 133 SER A O 1
ATOM 1008 N N . MET A 1 134 ? -6.865 -1.272 -4.620 1.00 84.44 134 MET A N 1
ATOM 1009 C CA . MET A 1 134 ? -6.173 -2.416 -4.022 1.00 84.44 134 MET A CA 1
ATOM 1010 C C . MET A 1 134 ? -7.137 -3.354 -3.293 1.00 84.44 134 MET A C 1
ATOM 1012 O O . MET A 1 134 ? -7.119 -4.566 -3.519 1.00 84.44 134 MET A O 1
ATOM 1016 N N . THR A 1 135 ? -8.021 -2.806 -2.458 1.00 79.50 135 THR A N 1
ATOM 1017 C CA . THR A 1 135 ? -8.939 -3.611 -1.642 1.00 79.50 135 THR A CA 1
ATOM 1018 C C . THR A 1 135 ? -9.925 -4.415 -2.496 1.00 79.50 135 THR A C 1
ATOM 1020 O O . THR A 1 135 ? -10.171 -5.593 -2.206 1.00 79.50 135 THR A O 1
ATOM 1023 N N . LEU A 1 136 ? -10.465 -3.805 -3.559 1.00 78.25 136 LEU A N 1
ATOM 1024 C CA . LEU A 1 136 ? -11.412 -4.445 -4.474 1.00 78.25 136 LEU A CA 1
ATOM 1025 C C . LEU A 1 136 ? -10.750 -5.408 -5.462 1.00 78.25 136 LEU A C 1
ATOM 1027 O O . LEU A 1 136 ? -11.388 -6.361 -5.914 1.00 78.25 136 LEU A O 1
ATOM 1031 N N . ARG A 1 137 ? -9.512 -5.129 -5.880 1.00 82.56 137 ARG A N 1
ATOM 1032 C CA . ARG A 1 137 ? -8.825 -5.929 -6.900 1.00 82.56 137 ARG A CA 1
ATOM 1033 C C . ARG A 1 137 ? -8.152 -7.158 -6.302 1.00 82.56 137 ARG A C 1
ATOM 1035 O O . ARG A 1 137 ? -8.196 -8.206 -6.942 1.00 82.56 137 ARG A O 1
ATOM 1042 N N . MET A 1 138 ? -7.559 -7.035 -5.116 1.00 85.81 138 MET A N 1
ATOM 1043 C CA . MET A 1 138 ? -6.827 -8.126 -4.478 1.00 85.81 138 MET A CA 1
ATOM 1044 C C . MET A 1 138 ? -7.787 -9.114 -3.809 1.00 85.81 138 MET A C 1
ATOM 1046 O O . MET A 1 138 ? -8.627 -8.748 -2.979 1.00 85.81 138 MET A O 1
ATOM 1050 N N . LYS A 1 139 ? -7.633 -10.393 -4.134 1.00 87.38 139 LYS A N 1
ATOM 1051 C CA . LYS A 1 139 ? -8.203 -11.524 -3.396 1.00 87.38 139 LYS A CA 1
ATOM 1052 C C . LYS A 1 139 ? -7.210 -12.012 -2.348 1.00 87.38 139 LYS A C 1
ATOM 1054 O O . LYS A 1 139 ? -6.025 -11.708 -2.424 1.00 87.38 139 LYS A O 1
ATOM 1059 N N . ASP A 1 140 ? -7.687 -12.767 -1.365 1.00 88.19 140 ASP A N 1
ATOM 1060 C CA . ASP A 1 140 ? -6.794 -13.419 -0.407 1.00 88.19 140 ASP A CA 1
ATOM 1061 C C . ASP A 1 140 ? -5.798 -14.326 -1.147 1.00 88.19 140 ASP A C 1
ATOM 1063 O O . ASP A 1 140 ? -6.191 -15.139 -1.984 1.00 88.19 140 ASP A O 1
ATOM 1067 N N . GLY A 1 141 ? -4.513 -14.162 -0.839 1.00 89.75 141 GLY A N 1
ATOM 1068 C CA . GLY A 1 141 ? -3.391 -14.786 -1.535 1.00 89.75 141 GLY A CA 1
ATOM 1069 C C . GLY A 1 141 ? -2.722 -13.886 -2.579 1.00 89.75 141 GLY A C 1
ATOM 1070 O O . GLY A 1 141 ? -1.535 -14.083 -2.838 1.00 89.75 141 GLY A O 1
ATOM 1071 N N . ASP A 1 142 ? -3.424 -12.882 -3.120 1.00 93.19 142 ASP A N 1
ATOM 1072 C CA . ASP A 1 142 ? -2.850 -11.958 -4.103 1.00 93.19 142 ASP A CA 1
ATOM 1073 C C . ASP A 1 142 ? -1.796 -11.045 -3.461 1.00 93.19 142 ASP A C 1
ATOM 1075 O O . ASP A 1 142 ? -1.866 -10.669 -2.282 1.00 93.19 142 ASP A O 1
ATOM 1079 N N . VAL A 1 143 ? -0.831 -10.643 -4.285 1.00 95.38 143 VAL A N 1
ATOM 1080 C CA . VAL A 1 143 ? 0.292 -9.781 -3.917 1.00 95.38 143 VAL A CA 1
ATOM 1081 C C . VAL A 1 143 ? 0.307 -8.553 -4.821 1.00 95.38 143 VAL 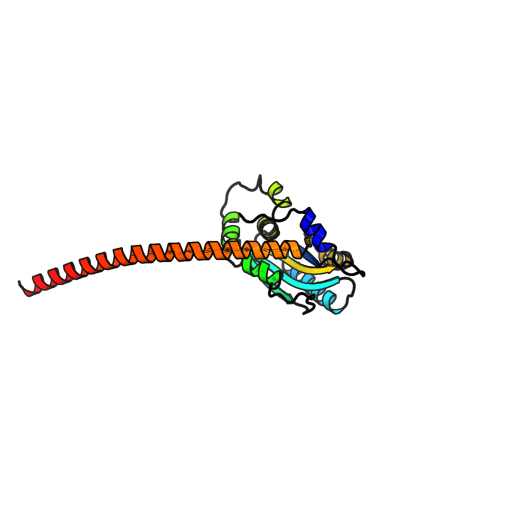A C 1
ATOM 1083 O O . VAL A 1 143 ? -0.004 -8.640 -6.002 1.00 95.38 143 VAL A O 1
ATOM 1086 N N . ALA A 1 144 ? 0.670 -7.399 -4.282 1.00 95.56 144 ALA A N 1
ATOM 1087 C CA . ALA A 1 144 ? 0.894 -6.176 -5.031 1.00 95.56 144 ALA A CA 1
ATOM 1088 C C . ALA A 1 144 ? 2.294 -5.641 -4.732 1.00 95.56 144 ALA A C 1
ATOM 1090 O O . ALA A 1 144 ? 2.706 -5.577 -3.574 1.00 95.56 144 ALA A O 1
ATOM 1091 N N . ILE A 1 145 ? 3.016 -5.238 -5.770 1.00 96.50 145 ILE A N 1
ATOM 1092 C CA . ILE A 1 145 ? 4.209 -4.405 -5.628 1.00 96.50 145 ILE A CA 1
ATOM 1093 C C . ILE A 1 145 ? 3.774 -2.961 -5.810 1.00 96.50 145 ILE A C 1
ATOM 1095 O O . ILE A 1 145 ? 3.093 -2.662 -6.785 1.00 96.50 145 ILE A O 1
ATOM 1099 N N . VAL A 1 146 ? 4.188 -2.087 -4.899 1.00 94.81 146 VAL A N 1
ATOM 1100 C CA . VAL A 1 146 ? 4.013 -0.636 -4.986 1.00 94.81 146 VAL A CA 1
ATOM 1101 C C . VAL A 1 146 ? 5.395 -0.014 -5.077 1.00 94.81 146 VAL A C 1
ATOM 1103 O O . VAL A 1 146 ? 6.211 -0.224 -4.183 1.00 94.81 146 VAL A O 1
ATOM 1106 N N . ALA A 1 147 ? 5.668 0.721 -6.147 1.00 93.19 147 ALA A N 1
ATOM 1107 C CA . ALA A 1 147 ? 6.946 1.367 -6.400 1.00 93.19 147 ALA A CA 1
ATOM 1108 C C . ALA A 1 147 ? 6.741 2.865 -6.632 1.00 93.19 147 ALA A C 1
ATOM 1110 O O . ALA A 1 147 ? 5.975 3.255 -7.506 1.00 93.19 147 ALA A O 1
ATOM 1111 N N . VAL A 1 148 ? 7.440 3.696 -5.869 1.00 91.44 148 VAL A N 1
ATOM 1112 C CA . VAL A 1 148 ? 7.567 5.128 -6.134 1.00 91.44 148 VAL A CA 1
ATOM 1113 C C . VAL A 1 148 ? 8.767 5.309 -7.053 1.00 91.44 148 VAL A C 1
ATOM 1115 O O . VAL A 1 148 ? 9.873 4.848 -6.746 1.00 91.44 148 VAL A O 1
ATOM 1118 N N . VAL A 1 149 ? 8.535 5.907 -8.214 1.00 88.94 149 VAL A N 1
ATOM 1119 C CA . VAL A 1 149 ? 9.512 5.953 -9.298 1.00 88.94 149 VAL A CA 1
ATOM 1120 C C . VAL A 1 149 ? 9.419 7.262 -10.069 1.00 88.94 149 VAL A C 1
ATOM 1122 O O . VAL A 1 149 ? 8.335 7.780 -10.323 1.00 88.94 149 VAL A O 1
ATOM 1125 N N . GLN A 1 150 ? 10.569 7.776 -10.486 1.00 86.81 150 GLN A N 1
ATOM 1126 C CA . GLN A 1 150 ? 10.662 8.791 -11.529 1.00 86.81 150 GLN A CA 1
ATOM 1127 C C . GLN A 1 150 ? 11.038 8.090 -12.835 1.00 86.81 150 GLN A C 1
ATOM 1129 O O . GLN A 1 150 ? 12.148 7.573 -12.968 1.00 86.81 150 GLN A O 1
ATOM 1134 N N . GLU A 1 151 ? 10.098 8.021 -13.777 1.00 76.44 151 GLU A N 1
ATOM 1135 C CA . GLU A 1 151 ? 10.260 7.338 -15.067 1.00 76.44 151 GLU A CA 1
ATOM 1136 C C . GLU A 1 151 ? 10.523 8.374 -16.176 1.00 76.44 151 GLU A C 1
ATOM 1138 O O . GLU A 1 151 ? 9.684 9.239 -16.419 1.00 76.44 151 GLU A O 1
ATOM 1143 N N . LYS A 1 152 ? 11.646 8.268 -16.907 1.00 80.19 152 LYS A N 1
ATOM 1144 C CA . LYS A 1 152 ? 11.769 8.909 -18.240 1.00 80.19 152 LYS A CA 1
ATOM 1145 C C . LYS A 1 152 ? 10.959 8.156 -19.294 1.00 80.19 152 LYS A C 1
ATOM 1147 O O . LYS A 1 152 ? 10.519 8.726 -20.288 1.00 80.19 152 LYS A O 1
ATOM 1152 N N . SER A 1 153 ? 10.829 6.850 -19.084 1.00 83.69 153 SER A N 1
ATOM 1153 C CA . SER A 1 153 ? 10.114 5.894 -19.917 1.00 83.69 153 SER A CA 1
ATOM 1154 C C . SER A 1 153 ? 9.500 4.829 -19.017 1.00 83.69 153 SER A C 1
ATOM 1156 O O . SER A 1 153 ? 10.113 4.419 -18.034 1.00 83.69 153 SER A O 1
ATOM 1158 N N . GLU A 1 154 ? 8.313 4.345 -19.377 1.00 88.94 154 GLU A N 1
ATOM 1159 C CA . GLU A 1 154 ? 7.644 3.250 -18.665 1.00 88.94 154 GLU A CA 1
ATOM 1160 C C . GLU A 1 154 ? 8.249 1.870 -18.980 1.00 88.94 154 GLU A C 1
ATOM 1162 O O . GLU A 1 154 ? 7.930 0.871 -18.327 1.00 88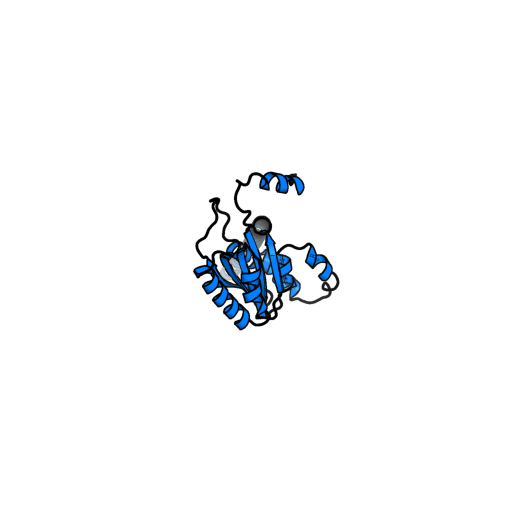.94 154 GLU A O 1
ATOM 1167 N N . GLU A 1 155 ? 9.093 1.776 -20.015 1.00 89.56 155 GLU A N 1
ATOM 1168 C CA . GLU A 1 155 ? 9.594 0.492 -20.503 1.00 89.56 155 GLU A CA 1
ATOM 1169 C C . GLU A 1 155 ? 10.393 -0.321 -19.472 1.00 89.56 155 GLU A C 1
ATOM 1171 O O . GLU A 1 155 ? 10.154 -1.528 -19.414 1.00 89.56 155 GLU A O 1
ATOM 1176 N N . PRO A 1 156 ? 11.311 0.241 -18.658 1.00 89.69 156 PRO A N 1
ATOM 1177 C CA . PRO A 1 156 ? 12.109 -0.556 -17.725 1.00 89.69 156 PRO A CA 1
ATOM 1178 C C . PRO A 1 156 ? 11.247 -1.359 -16.745 1.00 89.69 156 PRO A C 1
ATOM 1180 O O . PRO A 1 156 ? 11.424 -2.572 -16.609 1.00 89.69 156 PRO A O 1
ATOM 1183 N N . LEU A 1 157 ? 10.248 -0.716 -16.131 1.00 91.75 157 LEU A N 1
ATOM 1184 C CA . LEU A 1 157 ? 9.324 -1.377 -15.208 1.00 91.75 157 LEU A CA 1
ATOM 1185 C C . LEU A 1 157 ? 8.355 -2.298 -15.958 1.00 91.75 157 LEU A C 1
ATOM 1187 O O . LEU A 1 157 ? 8.130 -3.430 -15.524 1.00 91.75 157 LEU A O 1
ATOM 1191 N N . ASN A 1 158 ? 7.830 -1.869 -17.112 1.00 93.19 158 ASN A N 1
ATOM 1192 C CA . ASN A 1 158 ? 6.933 -2.700 -17.922 1.00 93.19 158 ASN A CA 1
ATOM 1193 C C . ASN A 1 158 ? 7.625 -3.984 -18.415 1.00 93.19 158 ASN A C 1
ATOM 1195 O O . ASN A 1 158 ? 6.984 -5.030 -18.475 1.00 93.19 158 ASN A O 1
ATOM 1199 N N . ARG A 1 159 ? 8.931 -3.950 -18.718 1.00 93.31 159 ARG A N 1
ATOM 1200 C CA . ARG A 1 159 ? 9.718 -5.141 -19.083 1.00 93.31 159 ARG A CA 1
ATOM 1201 C C . ARG A 1 159 ? 9.859 -6.125 -17.924 1.00 93.31 159 ARG A C 1
ATOM 1203 O O . ARG A 1 159 ? 9.823 -7.329 -18.162 1.00 93.31 159 ARG A O 1
ATOM 1210 N N . ILE A 1 160 ? 10.026 -5.638 -16.694 1.00 94.50 160 ILE A N 1
ATOM 1211 C CA . ILE A 1 160 ? 10.109 -6.493 -15.500 1.00 94.50 160 ILE A CA 1
ATOM 1212 C C . ILE A 1 160 ? 8.742 -7.121 -15.217 1.00 94.50 160 ILE A C 1
ATOM 1214 O O . ILE A 1 160 ? 8.629 -8.342 -15.123 1.00 94.50 160 ILE A O 1
ATOM 1218 N N . PHE A 1 161 ? 7.687 -6.307 -15.132 1.00 95.38 161 PHE A N 1
ATOM 1219 C CA . PHE A 1 161 ? 6.342 -6.793 -14.815 1.00 95.38 161 PHE A CA 1
ATOM 1220 C C . PHE A 1 161 ? 5.729 -7.643 -15.932 1.00 95.38 161 PHE A C 1
ATOM 1222 O O . PHE A 1 161 ? 5.043 -8.622 -15.647 1.00 95.38 161 PHE A O 1
ATOM 1229 N N . GLY A 1 162 ? 6.036 -7.332 -17.193 1.00 93.88 162 GLY A N 1
ATOM 1230 C CA . GLY A 1 162 ? 5.550 -8.055 -18.370 1.00 93.88 162 GLY A CA 1
ATOM 1231 C C . GLY A 1 162 ? 6.083 -9.484 -18.515 1.00 93.88 162 GLY A C 1
ATOM 1232 O O . GLY A 1 162 ? 5.602 -10.221 -19.372 1.00 93.88 162 GLY A O 1
ATOM 1233 N N . LYS A 1 163 ? 7.039 -9.908 -17.676 1.00 95.50 163 LYS A N 1
ATOM 1234 C CA . LYS A 1 163 ? 7.453 -11.320 -17.555 1.00 95.50 163 LYS A CA 1
ATOM 1235 C C . LYS A 1 163 ? 6.398 -12.194 -16.869 1.00 95.50 163 LYS A C 1
ATOM 1237 O O . LYS A 1 163 ? 6.503 -13.416 -16.925 1.00 95.50 163 LYS A O 1
ATOM 1242 N N . PHE A 1 164 ? 5.409 -11.575 -16.229 1.00 94.50 164 PHE A N 1
ATOM 1243 C CA . PHE A 1 164 ? 4.398 -12.221 -15.401 1.00 94.50 164 PHE A CA 1
ATOM 1244 C C . PHE A 1 164 ? 2.987 -11.811 -15.848 1.00 94.50 164 PHE A C 1
ATOM 1246 O O . PHE A 1 164 ? 2.801 -10.772 -16.485 1.00 94.50 164 PHE A O 1
ATOM 1253 N N . GLU A 1 165 ? 1.969 -12.598 -15.486 1.00 91.06 165 GLU A N 1
ATOM 1254 C CA . GLU A 1 165 ? 0.564 -12.231 -15.719 1.00 91.06 165 GLU A CA 1
ATOM 1255 C C . GLU A 1 165 ? 0.133 -11.175 -14.689 1.00 91.06 165 GLU A C 1
ATOM 1257 O O . GLU A 1 165 ? -0.469 -11.484 -13.658 1.00 91.06 165 GLU A O 1
ATOM 1262 N N . THR A 1 166 ? 0.482 -9.918 -14.960 1.00 90.56 166 THR A N 1
ATOM 1263 C CA . THR A 1 166 ? 0.250 -8.790 -14.053 1.00 90.56 166 THR A CA 1
ATOM 1264 C C . THR A 1 166 ? -0.640 -7.722 -14.670 1.00 90.56 166 THR A C 1
ATOM 1266 O O . THR A 1 166 ? -0.793 -7.613 -15.887 1.00 90.56 166 THR A O 1
ATOM 1269 N N . VAL A 1 167 ? -1.242 -6.912 -13.802 1.00 87.06 167 VAL A N 1
ATOM 1270 C CA . VAL A 1 167 ? -1.867 -5.644 -14.189 1.00 87.06 167 VAL A CA 1
ATOM 1271 C C . VAL A 1 167 ? -1.048 -4.527 -13.573 1.00 87.06 167 VAL A C 1
ATOM 1273 O O . VAL A 1 167 ? -0.876 -4.526 -12.355 1.00 87.06 167 VAL A O 1
ATOM 1276 N N . VAL A 1 168 ? -0.572 -3.604 -14.409 1.00 90.38 168 VAL A N 1
ATOM 1277 C CA . VAL A 1 168 ? 0.218 -2.443 -13.990 1.00 90.38 168 VAL A CA 1
ATOM 1278 C C . VAL A 1 168 ? -0.652 -1.189 -14.051 1.00 90.38 168 VAL A C 1
ATOM 1280 O O . VAL A 1 168 ? -1.274 -0.914 -15.076 1.00 90.38 168 VAL A O 1
ATOM 1283 N N . GLU A 1 169 ? -0.704 -0.441 -12.956 1.00 89.94 169 GLU A N 1
ATOM 1284 C CA . GLU A 1 169 ? -1.398 0.844 -12.835 1.00 89.94 169 GLU A CA 1
ATOM 1285 C C . GLU A 1 169 ? -0.388 1.915 -12.396 1.00 89.94 169 GLU A C 1
ATOM 1287 O O . GLU A 1 169 ? 0.536 1.621 -11.637 1.00 89.94 169 GLU A O 1
ATOM 1292 N N . ARG A 1 170 ? -0.547 3.148 -12.886 1.00 90.31 170 ARG A N 1
ATOM 1293 C CA . ARG A 1 170 ? 0.325 4.284 -12.562 1.00 90.31 170 ARG A CA 1
ATOM 1294 C C . ARG A 1 170 ? -0.520 5.450 -12.077 1.00 90.31 170 ARG A C 1
ATOM 1296 O O . ARG A 1 170 ? -1.494 5.808 -12.736 1.00 90.31 170 ARG A O 1
ATOM 1303 N N . TYR A 1 171 ? -0.119 6.038 -10.961 1.00 88.12 171 TYR A N 1
ATOM 1304 C CA . TYR A 1 171 ? -0.780 7.188 -10.354 1.00 88.12 171 TYR A CA 1
ATOM 1305 C C . TYR A 1 171 ? 0.252 8.285 -10.094 1.00 88.12 171 TYR A C 1
ATOM 1307 O O . TYR A 1 171 ? 1.364 7.953 -9.677 1.00 88.12 171 TYR A O 1
ATOM 1315 N N . PRO A 1 172 ? -0.076 9.573 -10.282 1.00 87.69 172 PRO A N 1
ATOM 1316 C CA . PRO A 1 172 ? 0.806 10.651 -9.854 1.00 87.69 172 PRO A CA 1
ATOM 1317 C C . PRO A 1 172 ? 1.085 10.541 -8.352 1.00 87.69 172 PRO A C 1
ATOM 1319 O O . PRO A 1 172 ? 0.155 10.420 -7.552 1.00 87.69 172 PRO A O 1
ATOM 1322 N N . ALA A 1 173 ? 2.354 10.604 -7.948 1.00 87.62 173 ALA A N 1
ATOM 1323 C CA . ALA A 1 173 ? 2.723 10.425 -6.543 1.00 87.62 173 ALA A CA 1
ATOM 1324 C C . ALA A 1 173 ? 2.088 11.478 -5.623 1.00 87.62 173 ALA A C 1
ATOM 1326 O O . ALA A 1 173 ? 1.687 11.153 -4.509 1.00 87.62 173 ALA A O 1
ATOM 1327 N N . ALA A 1 174 ? 1.911 12.706 -6.119 1.00 85.75 174 ALA A N 1
ATOM 1328 C CA . ALA A 1 174 ? 1.236 13.779 -5.394 1.00 85.75 174 ALA A CA 1
ATOM 1329 C C . ALA A 1 174 ? -0.237 13.462 -5.071 1.00 85.75 174 ALA A C 1
ATOM 1331 O O . ALA A 1 174 ? -0.686 13.755 -3.967 1.00 85.75 174 ALA A O 1
ATOM 1332 N N . GLU A 1 175 ? -0.975 12.829 -5.993 1.00 86.56 175 GLU A N 1
ATOM 1333 C CA . GLU A 1 175 ? -2.378 12.447 -5.759 1.00 86.56 175 GLU A CA 1
ATOM 1334 C C . GLU A 1 175 ? -2.474 11.349 -4.693 1.00 86.56 175 GLU A C 1
ATOM 1336 O O . GLU A 1 175 ? -3.314 11.409 -3.799 1.00 86.56 175 GLU A O 1
ATOM 1341 N N . ILE A 1 176 ? -1.562 10.372 -4.738 1.00 89.00 176 ILE A N 1
ATOM 1342 C CA . ILE A 1 176 ? -1.498 9.317 -3.719 1.00 89.00 176 ILE A CA 1
ATOM 1343 C C . ILE A 1 176 ? -1.109 9.887 -2.356 1.00 89.00 176 ILE A C 1
ATOM 1345 O O . ILE A 1 176 ? -1.627 9.450 -1.328 1.00 89.00 176 ILE A O 1
ATOM 1349 N N . GLN A 1 177 ? -0.209 10.865 -2.336 1.00 87.88 177 GLN A N 1
ATOM 1350 C CA . GLN A 1 177 ? 0.202 11.516 -1.105 1.00 87.88 177 GLN A CA 1
ATOM 1351 C C . GLN A 1 177 ? -0.961 12.270 -0.445 1.00 87.88 177 GLN A C 1
ATOM 1353 O O . GLN A 1 177 ? -1.194 12.111 0.755 1.00 87.88 177 GLN A O 1
ATOM 1358 N N . GLU A 1 178 ? -1.738 13.013 -1.235 1.00 87.88 178 GLU A N 1
ATOM 1359 C CA . GLU A 1 178 ? -2.968 13.668 -0.779 1.00 87.88 178 GLU A CA 1
ATOM 1360 C C . GLU A 1 178 ? -3.997 12.644 -0.267 1.00 87.88 178 GLU A C 1
ATOM 1362 O O . GLU A 1 178 ? -4.578 12.825 0.805 1.00 87.88 178 GLU A O 1
ATOM 1367 N N . GLU A 1 179 ? -4.183 11.522 -0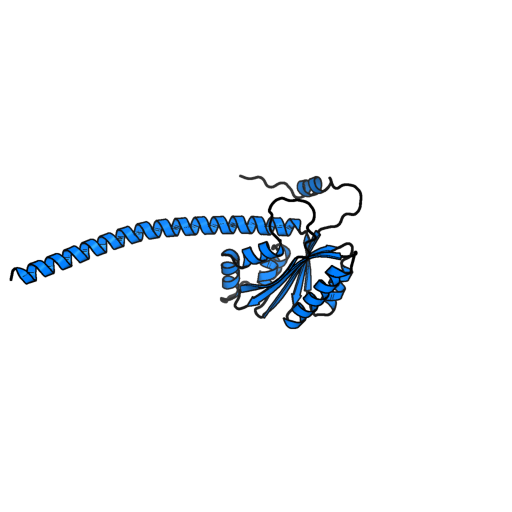.973 1.00 88.62 179 GLU A N 1
ATOM 1368 C CA . GLU A 1 179 ? -5.088 10.449 -0.542 1.00 88.62 179 GLU A CA 1
ATOM 1369 C C . GLU A 1 179 ? -4.664 9.843 0.809 1.00 88.62 179 GLU A C 1
ATOM 1371 O O . GLU A 1 179 ? -5.510 9.607 1.679 1.00 88.62 179 GLU A O 1
ATOM 1376 N N . ILE A 1 180 ? -3.360 9.617 1.018 1.00 91.06 180 ILE A N 1
ATOM 1377 C CA . ILE A 1 180 ? -2.803 9.131 2.291 1.00 91.06 180 ILE A CA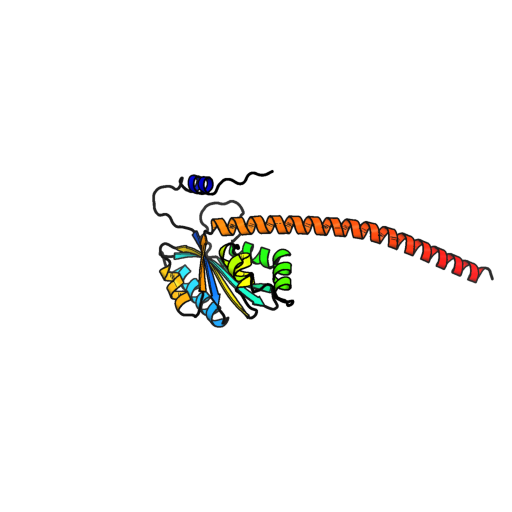 1
ATOM 1378 C C . ILE A 1 180 ? -3.072 10.134 3.416 1.00 91.06 180 ILE A C 1
ATOM 1380 O O . ILE A 1 180 ? -3.476 9.727 4.507 1.00 91.06 180 ILE A O 1
ATOM 1384 N N . GLU A 1 181 ? -2.837 11.425 3.183 1.00 90.06 181 GLU A N 1
ATOM 1385 C CA . GLU A 1 181 ? -3.070 12.478 4.177 1.00 90.06 181 GLU A CA 1
ATOM 1386 C C . GLU A 1 181 ? -4.539 12.559 4.575 1.00 90.06 181 GLU A C 1
ATOM 1388 O O . GLU A 1 181 ? -4.857 12.471 5.763 1.00 90.06 181 GLU A O 1
ATOM 1393 N N . HIS A 1 182 ? -5.440 12.601 3.596 1.00 89.62 182 HIS A N 1
ATOM 1394 C CA . HIS A 1 182 ? -6.875 12.604 3.853 1.00 89.62 182 HIS A CA 1
ATOM 1395 C C . HIS A 1 182 ? -7.317 11.347 4.623 1.00 89.62 182 HIS A C 1
ATOM 1397 O O . HIS A 1 182 ? -8.081 11.426 5.587 1.00 89.62 182 HIS A O 1
ATOM 1403 N N . ALA A 1 183 ? -6.795 10.168 4.269 1.00 90.06 183 ALA A N 1
ATOM 1404 C CA . ALA A 1 183 ? -7.091 8.941 5.003 1.00 90.06 183 ALA A CA 1
ATOM 1405 C C . ALA A 1 183 ? -6.578 8.978 6.456 1.00 90.06 183 ALA A C 1
ATOM 1407 O O . ALA A 1 183 ? -7.239 8.428 7.343 1.00 90.06 183 ALA A O 1
ATOM 1408 N N . ARG A 1 184 ? -5.437 9.633 6.725 1.00 90.56 184 ARG A N 1
ATOM 1409 C CA . ARG A 1 184 ? -4.913 9.814 8.093 1.00 90.56 184 ARG A CA 1
ATOM 1410 C C . ARG A 1 184 ? -5.833 10.709 8.910 1.00 90.56 184 ARG A C 1
ATOM 1412 O O . ARG A 1 184 ? -6.174 10.345 10.029 1.00 90.56 184 ARG A O 1
ATOM 1419 N N . GLU A 1 185 ? -6.287 11.822 8.342 1.00 91.94 185 GLU A N 1
ATOM 1420 C CA . GLU A 1 185 ? -7.229 12.724 9.014 1.00 91.94 185 GLU A CA 1
ATOM 1421 C C . GLU A 1 185 ? -8.531 12.009 9.395 1.00 91.94 185 GLU A C 1
ATOM 1423 O O . GLU A 1 185 ? -9.013 12.144 10.523 1.00 91.94 185 GLU A O 1
ATOM 1428 N N . VAL A 1 186 ? -9.067 11.188 8.486 1.00 91.25 186 VAL A N 1
ATOM 1429 C CA . VAL A 1 186 ? -10.258 10.373 8.757 1.00 91.25 186 VAL A CA 1
ATOM 1430 C C . VAL A 1 186 ? -9.998 9.358 9.877 1.00 91.25 186 VAL A C 1
ATOM 1432 O O . VAL A 1 186 ? -10.846 9.189 10.754 1.00 91.25 186 VAL A O 1
ATOM 1435 N N . GLN A 1 187 ? -8.842 8.682 9.887 1.00 91.00 187 GLN A N 1
ATOM 1436 C CA . GLN A 1 187 ? -8.487 7.753 10.970 1.00 91.00 187 GLN A CA 1
ATOM 1437 C C . GLN A 1 187 ? -8.363 8.454 12.322 1.00 91.00 187 GLN A C 1
ATOM 1439 O O . GLN A 1 187 ? -8.902 7.955 13.311 1.00 91.00 187 GLN A O 1
ATOM 1444 N N . ASP A 1 188 ? -7.711 9.613 12.358 1.00 92.06 188 ASP A N 1
ATOM 1445 C CA . ASP A 1 188 ? -7.538 10.413 13.567 1.00 92.06 188 ASP A CA 1
ATOM 1446 C C . ASP A 1 188 ? -8.883 10.875 14.140 1.00 92.06 188 ASP A C 1
ATOM 1448 O O . ASP A 1 188 ? -9.087 10.851 15.358 1.00 92.06 188 ASP A O 1
ATOM 1452 N N . ASP A 1 189 ? -9.814 11.304 13.283 1.00 92.50 189 ASP A N 1
ATOM 1453 C CA . ASP A 1 189 ? -11.156 11.695 13.712 1.00 92.50 189 ASP A CA 1
ATOM 1454 C C . ASP A 1 189 ? -11.947 10.497 14.255 1.00 92.50 189 ASP A C 1
ATOM 1456 O O . ASP A 1 189 ? -12.485 10.560 15.365 1.00 92.50 189 ASP A O 1
ATOM 1460 N N . LEU A 1 190 ? -11.936 9.365 13.543 1.00 90.06 190 LEU A N 1
ATOM 1461 C CA . LEU A 1 190 ? -12.564 8.125 14.007 1.00 90.06 190 LEU A CA 1
ATOM 1462 C C . LEU A 1 190 ? -12.001 7.671 15.358 1.00 90.06 190 LEU A C 1
ATOM 1464 O O . LEU A 1 190 ? -12.760 7.272 16.247 1.00 90.06 190 LEU A O 1
ATOM 1468 N N . GLU A 1 191 ? -10.684 7.757 15.548 1.00 90.75 191 GLU A N 1
ATOM 1469 C CA . GLU A 1 191 ? -10.049 7.407 16.814 1.00 90.75 191 GLU A CA 1
ATOM 1470 C C . GLU A 1 191 ? -10.477 8.356 17.942 1.00 90.75 191 GLU A C 1
ATOM 1472 O O . GLU A 1 191 ? -10.831 7.897 19.034 1.00 90.75 191 GLU A O 1
ATOM 1477 N N . LYS A 1 192 ? -10.499 9.673 17.697 1.00 93.38 192 LYS A N 1
ATOM 1478 C CA . LYS A 1 192 ? -10.973 10.667 18.677 1.00 93.38 192 LYS A CA 1
ATOM 1479 C C . LYS A 1 192 ? -12.420 10.402 19.078 1.00 93.38 192 LYS A C 1
ATOM 1481 O O . LYS A 1 192 ? -12.724 10.367 20.273 1.00 93.38 192 LYS A O 1
ATOM 1486 N N . GLN A 1 193 ? -13.300 10.162 18.107 1.00 92.44 193 GLN A N 1
ATOM 1487 C CA . GLN A 1 193 ? -14.703 9.842 18.362 1.00 92.44 193 GLN A CA 1
ATOM 1488 C C . GLN A 1 193 ? -14.849 8.555 19.184 1.00 92.44 193 GLN A C 1
ATOM 1490 O O . GLN A 1 193 ? -15.569 8.539 20.186 1.00 92.44 193 GLN A O 1
ATOM 1495 N N . ALA A 1 194 ? -14.126 7.492 18.819 1.00 91.50 194 ALA A N 1
ATOM 1496 C CA . ALA A 1 194 ? -14.147 6.227 19.547 1.00 91.50 194 ALA A CA 1
ATOM 1497 C C . ALA A 1 194 ? -13.648 6.389 20.991 1.00 91.50 194 ALA A C 1
ATOM 1499 O O . ALA A 1 194 ? -14.284 5.891 21.923 1.00 91.50 194 ALA A O 1
ATOM 1500 N N . ARG A 1 195 ? -12.551 7.129 21.202 1.00 91.94 195 ARG A N 1
ATOM 1501 C CA . ARG A 1 195 ? -12.009 7.425 22.538 1.00 91.94 195 ARG A CA 1
ATOM 1502 C C . ARG A 1 195 ? -13.007 8.198 23.397 1.00 91.94 195 ARG A C 1
ATOM 1504 O O . ARG A 1 195 ? -13.223 7.811 24.545 1.00 91.94 195 ARG A O 1
ATOM 1511 N N . ASN A 1 196 ? -13.632 9.239 22.848 1.00 94.62 196 ASN A N 1
ATOM 1512 C CA . ASN A 1 196 ? -14.630 10.039 23.562 1.00 94.62 196 ASN A CA 1
ATOM 1513 C C . ASN A 1 196 ? -15.834 9.182 23.966 1.00 94.62 196 ASN A C 1
ATOM 1515 O O . ASN A 1 196 ? -16.191 9.137 25.142 1.00 94.62 196 ASN A O 1
ATOM 1519 N N . LYS A 1 197 ? -16.377 8.400 23.028 1.00 93.62 197 LYS A N 1
ATOM 1520 C CA . LYS A 1 197 ? -17.500 7.496 23.295 1.00 93.62 197 LYS A CA 1
ATOM 1521 C C . LYS A 1 197 ? -17.160 6.443 24.352 1.00 93.62 197 LYS A C 1
ATOM 1523 O O . LYS A 1 197 ? -17.929 6.226 25.284 1.00 93.62 197 LYS A O 1
ATOM 1528 N N . MET A 1 198 ? -15.979 5.827 24.271 1.00 89.69 198 MET A N 1
ATOM 1529 C CA . MET A 1 198 ? -15.524 4.880 25.293 1.00 89.69 198 MET A CA 1
ATOM 1530 C C . MET A 1 198 ? -15.323 5.548 26.660 1.00 89.69 198 MET A C 1
ATOM 1532 O O . MET A 1 198 ? -15.547 4.904 27.685 1.00 89.69 198 MET A O 1
ATOM 1536 N N . ALA A 1 199 ? -14.889 6.809 26.714 1.00 91.75 199 ALA A N 1
ATOM 1537 C CA . ALA A 1 199 ? -14.740 7.551 27.965 1.00 91.75 199 ALA A CA 1
ATOM 1538 C C . ALA A 1 199 ? -16.100 7.877 28.609 1.00 91.75 199 ALA A C 1
ATOM 1540 O O . ALA A 1 199 ? -16.261 7.694 29.821 1.00 91.75 199 ALA A O 1
ATOM 1541 N N . GLU A 1 200 ? -17.084 8.287 27.809 1.00 90.62 200 GLU A N 1
ATOM 1542 C CA . GLU A 1 200 ? -18.471 8.501 28.240 1.00 90.62 200 GLU A CA 1
ATOM 1543 C C . GLU A 1 200 ? -19.094 7.199 28.767 1.00 90.62 200 GLU A C 1
ATOM 1545 O O . GLU A 1 200 ? -19.572 7.149 29.903 1.00 90.62 200 GLU A O 1
ATOM 1550 N N . GLU A 1 201 ? -18.997 6.109 27.998 1.00 86.50 201 GLU A N 1
ATOM 1551 C CA . GLU A 1 201 ? -19.507 4.790 28.390 1.00 86.50 201 GLU A CA 1
ATOM 1552 C C . GLU A 1 201 ? -18.817 4.257 29.649 1.00 86.50 201 GLU A C 1
ATOM 1554 O O . GLU A 1 201 ? -19.482 3.729 30.542 1.00 86.50 201 GLU A O 1
ATOM 1559 N N . ARG A 1 202 ? -17.490 4.420 29.772 1.00 81.81 202 ARG A N 1
ATOM 1560 C CA . ARG A 1 202 ? -16.753 4.047 30.989 1.00 81.81 202 ARG A CA 1
ATOM 1561 C C . ARG A 1 202 ? -17.237 4.837 32.194 1.00 81.81 202 ARG A C 1
ATOM 1563 O O . ARG A 1 202 ? -17.387 4.239 33.254 1.00 81.81 202 ARG A O 1
ATOM 1570 N N . SER A 1 203 ? -17.480 6.137 32.053 1.00 79.19 203 SER A N 1
ATOM 1571 C CA . SER A 1 203 ? -17.961 6.982 33.152 1.00 79.19 203 SER A CA 1
ATOM 1572 C C . SER A 1 203 ? -19.356 6.540 33.606 1.00 79.19 203 SER A C 1
ATOM 1574 O O . SER A 1 203 ? -19.545 6.250 34.787 1.00 79.19 203 SER A O 1
ATOM 1576 N N . ALA A 1 204 ? -20.276 6.329 32.660 1.00 76.44 204 ALA A N 1
ATOM 1577 C CA . ALA A 1 204 ? -21.628 5.843 32.934 1.00 76.44 204 ALA A CA 1
ATOM 1578 C C . ALA A 1 204 ? -21.652 4.417 33.528 1.00 76.44 204 ALA A C 1
ATOM 1580 O O . ALA A 1 204 ? -22.407 4.126 34.457 1.00 76.44 204 ALA A O 1
ATOM 1581 N N . MET A 1 205 ? -20.811 3.507 33.025 1.00 70.75 205 MET A N 1
ATOM 1582 C CA . MET A 1 205 ? -20.696 2.136 33.539 1.00 70.75 205 MET A CA 1
ATOM 1583 C C . MET A 1 205 ? -20.039 2.085 34.919 1.00 70.75 205 MET A C 1
ATOM 1585 O O . MET A 1 205 ? -20.398 1.237 35.734 1.00 70.75 205 MET A O 1
ATOM 1589 N N . ARG A 1 206 ? -19.069 2.962 35.200 1.00 71.31 206 ARG A N 1
ATOM 1590 C CA . ARG A 1 206 ? -18.383 3.020 36.497 1.00 71.31 206 ARG A CA 1
ATOM 1591 C C . ARG A 1 206 ? -19.303 3.578 37.576 1.00 71.31 206 ARG A C 1
ATOM 1593 O O . ARG A 1 206 ? -19.305 3.025 38.667 1.00 71.31 206 ARG A O 1
ATOM 1600 N N . GLU A 1 207 ? -20.117 4.581 37.258 1.00 72.44 207 GLU A N 1
ATOM 1601 C CA . GLU A 1 207 ? -21.165 5.089 38.151 1.00 72.44 207 GLU A CA 1
ATOM 1602 C C . GLU A 1 207 ? -22.176 3.984 38.499 1.00 72.44 207 GLU A C 1
ATOM 1604 O O . GLU A 1 207 ? -22.327 3.636 39.671 1.00 72.44 207 GLU A O 1
ATOM 1609 N N . LYS A 1 208 ? -22.734 3.303 37.484 1.00 75.44 208 LYS A N 1
ATOM 1610 C CA . LYS A 1 208 ? -23.650 2.164 37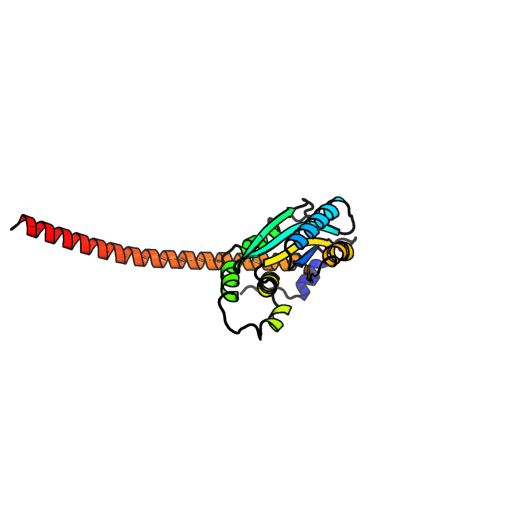.689 1.00 75.44 208 LYS A CA 1
ATOM 1611 C C . LYS A 1 208 ? -23.027 1.030 38.509 1.00 75.44 208 LYS A C 1
ATOM 1613 O O . LYS A 1 208 ? -23.639 0.558 39.462 1.00 75.44 208 LYS A O 1
ATOM 1618 N N . LYS A 1 209 ? -21.799 0.605 38.182 1.00 78.75 209 LYS A N 1
ATOM 1619 C CA . LYS A 1 209 ? -21.115 -0.475 38.915 1.00 78.75 209 LYS A CA 1
ATOM 1620 C C . LYS A 1 209 ? -20.781 -0.079 40.349 1.00 78.75 209 LYS A C 1
ATOM 1622 O O . LYS A 1 209 ? -20.893 -0.914 41.237 1.00 78.75 209 LYS A O 1
ATOM 1627 N N . VAL A 1 210 ? -20.358 1.161 40.601 1.00 77.69 210 VAL A N 1
ATOM 1628 C CA . VAL A 1 210 ? -20.075 1.641 41.964 1.00 77.69 210 VAL A CA 1
ATOM 1629 C C . VAL A 1 210 ? -21.342 1.617 42.815 1.00 77.69 210 VAL A C 1
ATOM 1631 O O . VAL A 1 210 ? -21.279 1.182 43.964 1.00 77.69 210 VAL A O 1
ATOM 1634 N N . ASP A 1 211 ? -22.484 2.012 42.261 1.00 82.00 211 ASP A N 1
ATOM 1635 C CA . ASP A 1 211 ? -23.761 1.956 42.973 1.00 82.00 211 ASP A CA 1
ATOM 1636 C C . ASP A 1 211 ? -24.230 0.518 43.222 1.00 82.00 211 ASP A C 1
ATOM 1638 O O . ASP A 1 211 ? -24.688 0.201 44.324 1.00 82.00 211 ASP A O 1
ATOM 1642 N N . GLU A 1 212 ? -24.047 -0.381 42.252 1.00 85.62 212 GLU A N 1
ATOM 1643 C CA . GLU A 1 212 ? -24.274 -1.819 42.440 1.00 85.62 212 GLU A CA 1
ATOM 1644 C C . GLU A 1 212 ? -23.365 -2.406 43.531 1.00 85.62 212 GLU A C 1
ATOM 1646 O O . GLU A 1 212 ? -23.842 -3.133 44.404 1.00 85.62 212 GLU A O 1
ATOM 1651 N N . TYR A 1 213 ? -22.073 -2.060 43.546 1.00 81.50 213 TYR A N 1
ATOM 1652 C CA . TYR A 1 213 ? -21.138 -2.512 44.579 1.00 81.50 213 TYR A CA 1
ATOM 1653 C C . TYR A 1 213 ? -21.490 -1.955 45.958 1.00 81.50 213 TYR A C 1
ATOM 1655 O O . TYR A 1 213 ? -21.470 -2.712 46.926 1.00 81.50 213 TYR A O 1
ATOM 1663 N N . LYS A 1 214 ? -21.860 -0.673 46.067 1.00 83.94 214 LYS A N 1
ATOM 1664 C CA . LYS A 1 214 ? -22.302 -0.072 47.336 1.00 83.94 214 LYS A CA 1
ATOM 1665 C C . LYS A 1 214 ? -23.528 -0.786 47.895 1.00 83.94 214 LYS A C 1
ATOM 1667 O O . LYS A 1 214 ? -23.521 -1.138 49.071 1.00 83.94 214 LYS A O 1
ATOM 1672 N N . LYS A 1 215 ? -24.546 -1.037 47.061 1.00 90.12 215 LYS A N 1
ATOM 1673 C CA . LYS A 1 215 ? -25.742 -1.794 47.466 1.00 90.12 215 LYS A CA 1
ATOM 1674 C C . LYS A 1 215 ? -25.380 -3.201 47.924 1.00 90.12 215 LYS A C 1
ATOM 1676 O O . LYS A 1 215 ? -25.781 -3.612 49.005 1.00 90.12 215 LYS A O 1
ATOM 1681 N N . LYS A 1 216 ? -24.545 -3.904 47.156 1.00 89.62 216 LYS A N 1
ATOM 1682 C CA . LYS A 1 216 ? -24.103 -5.258 47.506 1.00 89.62 216 LYS A CA 1
ATOM 1683 C C . LYS A 1 216 ? -23.329 -5.290 48.830 1.00 89.62 216 LYS A C 1
ATOM 1685 O O . LYS A 1 216 ? -23.580 -6.155 49.658 1.00 89.62 216 LYS A O 1
ATOM 1690 N N . MET A 1 217 ? -22.447 -4.318 49.071 1.00 85.75 217 MET A N 1
ATOM 1691 C CA . MET A 1 217 ? -21.714 -4.196 50.337 1.00 85.75 217 MET A CA 1
ATOM 1692 C C . MET A 1 217 ? -22.631 -3.863 51.519 1.00 85.75 217 MET A C 1
ATOM 1694 O O . MET A 1 217 ? -22.413 -4.381 52.611 1.00 85.75 217 MET A O 1
ATOM 1698 N N . GLN A 1 218 ? -23.654 -3.024 51.323 1.00 87.25 218 GLN A N 1
ATOM 1699 C CA . GLN A 1 218 ? -24.660 -2.744 52.353 1.00 87.25 218 GLN A CA 1
ATOM 1700 C C . GLN A 1 218 ? -25.466 -3.998 52.704 1.00 87.25 218 GLN A C 1
ATOM 1702 O O . GLN A 1 218 ? -25.602 -4.315 53.885 1.00 87.25 218 GLN A O 1
ATOM 1707 N N . ASP A 1 219 ? -25.931 -4.738 51.698 1.00 91.88 219 ASP A N 1
ATOM 1708 C CA . ASP A 1 219 ? -26.660 -5.994 51.888 1.00 91.88 219 ASP A CA 1
ATOM 1709 C C . ASP A 1 219 ? -25.803 -7.047 52.601 1.00 91.88 219 ASP A C 1
ATOM 1711 O O . ASP A 1 219 ? -26.273 -7.720 53.520 1.00 91.88 219 ASP A O 1
ATOM 1715 N N . ASP A 1 220 ? -24.532 -7.181 52.216 1.00 87.31 220 ASP A N 1
ATOM 1716 C CA . ASP A 1 220 ? -23.598 -8.114 52.850 1.00 87.31 220 ASP A CA 1
ATOM 1717 C C . ASP A 1 220 ? -23.316 -7.721 54.310 1.00 87.31 220 ASP A C 1
ATOM 1719 O O . ASP A 1 220 ? -23.265 -8.585 55.188 1.00 87.31 220 ASP A O 1
ATOM 1723 N N . PHE A 1 221 ? -23.206 -6.421 54.603 1.00 86.25 221 PHE A N 1
ATOM 1724 C CA . PHE A 1 221 ? -23.018 -5.921 55.966 1.00 86.25 221 PHE A CA 1
ATOM 1725 C C . PHE A 1 221 ? -24.260 -6.136 56.845 1.00 86.25 221 PHE A C 1
ATOM 1727 O O . PHE A 1 221 ? -24.134 -6.524 58.008 1.00 86.25 221 PHE A O 1
ATOM 1734 N N . LEU A 1 222 ? -25.461 -5.930 56.294 1.00 86.75 222 LEU A N 1
ATOM 1735 C CA . LEU A 1 222 ? -26.728 -6.196 56.983 1.00 86.75 222 LEU A CA 1
ATOM 1736 C C . LEU A 1 222 ? -26.877 -7.685 57.316 1.00 86.75 222 LEU A C 1
ATOM 1738 O O . LEU A 1 222 ? -27.101 -8.024 58.478 1.00 86.75 222 LEU A O 1
ATOM 1742 N N . LYS A 1 223 ? -26.633 -8.572 56.343 1.00 88.00 223 LYS A N 1
ATOM 1743 C CA . LYS A 1 223 ? -26.637 -10.031 56.555 1.00 88.00 223 LYS A CA 1
ATOM 1744 C C . LYS A 1 223 ? -25.624 -10.472 57.608 1.00 88.00 223 LYS A C 1
ATOM 1746 O O . LYS A 1 223 ? -25.887 -11.403 58.367 1.00 88.00 223 LYS A O 1
ATOM 1751 N N . LEU A 1 224 ? -24.454 -9.832 57.657 1.00 84.62 224 LEU A N 1
ATOM 1752 C CA . LEU A 1 224 ? -23.444 -10.120 58.672 1.00 84.62 224 LEU A CA 1
ATOM 1753 C C . LEU A 1 224 ? -23.941 -9.708 60.065 1.00 84.62 224 LEU A C 1
ATOM 1755 O O . LEU A 1 224 ? -23.851 -10.493 61.002 1.00 84.62 224 LEU A O 1
ATOM 1759 N N . LYS A 1 225 ? -24.522 -8.512 60.198 1.00 81.75 225 LYS A N 1
ATOM 1760 C CA . LYS A 1 225 ? -25.060 -8.008 61.469 1.00 81.75 225 LYS A CA 1
ATOM 1761 C C . LYS A 1 225 ? -26.204 -8.875 62.004 1.00 81.75 225 LYS A C 1
ATOM 1763 O O . LYS A 1 225 ? -26.256 -9.126 63.202 1.00 81.75 225 LYS A O 1
ATOM 1768 N N . GLU A 1 226 ? -27.077 -9.368 61.129 1.00 84.25 226 GLU A N 1
ATOM 1769 C CA . GLU A 1 226 ? -28.148 -10.309 61.488 1.00 84.25 226 GLU A CA 1
ATOM 1770 C C . GLU A 1 226 ? -27.604 -11.650 61.999 1.00 84.25 226 GLU A C 1
ATOM 1772 O O . GLU A 1 226 ? -28.156 -12.208 62.941 1.00 84.25 226 GLU A O 1
ATOM 1777 N N . ARG A 1 227 ? -26.485 -12.141 61.446 1.00 76.94 227 ARG A N 1
ATOM 1778 C CA . ARG A 1 227 ? -25.827 -13.379 61.906 1.00 76.94 227 ARG A CA 1
ATOM 1779 C C . ARG A 1 227 ? -25.113 -13.263 63.255 1.00 76.94 227 ARG A C 1
ATOM 1781 O O . ARG A 1 227 ? -24.857 -14.292 63.864 1.00 76.94 227 ARG A O 1
ATOM 1788 N N . PHE A 1 228 ? -24.743 -12.057 63.685 1.00 68.75 228 PHE A N 1
ATOM 1789 C CA . PHE A 1 228 ? -24.031 -11.827 64.953 1.00 68.75 228 PHE A CA 1
ATOM 1790 C C . PHE A 1 228 ? -24.931 -11.299 66.083 1.00 68.75 228 PHE A C 1
ATOM 1792 O O . PHE A 1 228 ? -24.482 -11.241 67.225 1.00 68.75 228 PHE A O 1
ATOM 1799 N N . ASN A 1 229 ? -26.180 -10.926 65.781 1.00 63.09 229 ASN A N 1
ATOM 1800 C CA . ASN A 1 229 ? -27.168 -10.435 66.751 1.00 63.09 229 ASN A CA 1
ATOM 1801 C C . ASN A 1 229 ? -28.326 -11.425 67.023 1.00 63.09 229 ASN A C 1
ATOM 1803 O O . ASN A 1 229 ? -29.282 -11.041 67.700 1.00 63.09 229 ASN A O 1
ATOM 1807 N N . GLY A 1 230 ? -28.266 -12.654 66.500 1.00 51.56 230 GLY A N 1
ATOM 1808 C CA . GLY A 1 230 ? -29.193 -13.758 66.793 1.00 51.56 230 GLY A CA 1
ATOM 1809 C C . GLY A 1 230 ? -28.458 -14.940 67.404 1.00 51.56 230 GLY A C 1
ATOM 1810 O O . GLY A 1 230 ? -29.078 -15.628 68.242 1.00 51.56 230 GLY A O 1
#

Sequence (230 aa):
MLEFPSKREYLSRSLFIRKGEDFVENVVISYFRVESEAFQALSELKKLSEYEDEAVLSQVGVLKKEHGNILLKDSFDTGKVSADDTLIGSIVGGLAGIIAGPLGVLLGVGIGGSVGLLADAADMKREAGLFWSMTLRMKDGDVAIVAVVQEKSEEPLNRIFGKFETVVERYPAAEIQEEIEHAREVQDDLEKQARNKMAEERSAMREKKVDEYKKKMQDDFLKLKERFNG

Secondary structure (DSSP, 8-state):
-PPPPPHHHHHHHTT---SS----EEEEEEEES-HHHHHHHHHHHHHHHHH-SSEEEEEEEEEEEETTEEEEEEEEE-S---S--S----HHHHHHHHHHSHHHHHHHHHHHS--SGGGTHHHHTTTS-HHHHHHHHPPTT-EEEEEEEEES-SHHHHHHHTTSS-EEEEEEHHHHHHHHHHHHHHHHHHHHHHHHHHHHHHHHHHHHHHHHHHHHHHHHHHHHHHHH--

Organism: NCBI:txid550447

Foldseek 3Di:
DDDDDDPVVVVVVVPPDDDDDPQFKKKKKKKALAPVLVVQLVVLVVVCCVDDPQKHWAKKWKWAAAQLAIATDDMDGPPPDDDDPDPLDDLRVLLRDLRVAPNVVVLSVVVPPDDDPVVCVVVVCVVDDPNSVCSVVHDHSMMMMIITMRGNDPPSSCVSSVVHPIDMDMDRPVVSSVVSVVSVVVRVVVVVVVVVVVVVVCVVVVVVVVVVVVVVVVVVVVVVVVVVVD

pLDDT: mean 77.07, std 18.96, range [29.94, 97.0]

Radius of gyration: 25.95 Å; chains: 1; bounding box: 51×43×87 Å